Protein AF-A0AAD7IAN9-F1 (afdb_monomer_lite)

Secondary structure (DSSP, 8-state):
----------------------------------S------------SEEEEEEETTS-EEE-SSS-TTS--EEESS----SGGG-EEEEESSTTS--EEEEETTTTEEEEEETTEEEESS--PPBEEEEEEE-TTS-EEEEEEEGGGTEEEE--TTSSEEE-EEE-----GGG-EEEEE--SS-SEEEEEEESSS-EEE-SSS-TTSB-EEES--PPTT---TTGGGGEEEEEE-TTSSEEEEEETTTTEEEEEETTEEEESS----EEEEEEEE-TTS-EEEEEEETTSSEEEE--TTSTTPBPEEEE--TT-GGG-EEEEEPP--

Structure (mmCIF, N/CA/C/O backbone):
data_AF-A0AAD7IAN9-F1
#
_entry.id   AF-A0AAD7IAN9-F1
#
loop_
_atom_site.group_PDB
_atom_site.id
_atom_site.type_symbol
_atom_site.label_atom_id
_atom_site.label_alt_id
_atom_site.label_comp_id
_atom_site.label_asym_id
_atom_site.label_entity_id
_atom_site.label_seq_id
_atom_site.pdbx_PDB_ins_code
_atom_site.Cartn_x
_atom_site.Cartn_y
_atom_site.Cartn_z
_atom_site.occupancy
_atom_site.B_iso_or_equiv
_atom_site.auth_seq_id
_atom_site.auth_comp_id
_atom_site.auth_asym_id
_atom_site.auth_atom_id
_atom_site.pdbx_PDB_model_num
ATOM 1 N N . MET A 1 1 ? -13.313 65.154 -8.849 1.00 38.12 1 MET A N 1
ATOM 2 C CA . MET A 1 1 ? -14.021 65.862 -7.753 1.00 38.12 1 MET A CA 1
ATOM 3 C C . MET A 1 1 ? -15.204 66.593 -8.395 1.00 38.12 1 MET A C 1
ATOM 5 O O . MET A 1 1 ? -15.016 67.016 -9.523 1.00 38.12 1 MET A O 1
ATOM 9 N N . PHE A 1 2 ? -16.371 66.677 -7.733 1.00 27.77 2 PHE A N 1
ATOM 10 C CA . PHE A 1 2 ? -17.760 66.788 -8.268 1.00 27.77 2 PHE A CA 1
ATOM 11 C C . PHE A 1 2 ? -18.324 65.411 -8.671 1.00 27.77 2 PHE A C 1
ATOM 13 O O . PHE A 1 2 ? -17.820 64.811 -9.608 1.00 27.77 2 PHE A O 1
ATOM 20 N N . SER A 1 3 ? -19.174 64.702 -7.916 1.00 26.59 3 SER A N 1
ATOM 21 C CA . SER A 1 3 ? -20.373 64.968 -7.084 1.00 26.59 3 SER A CA 1
ATOM 22 C C . SER A 1 3 ? -21.696 64.766 -7.840 1.00 26.59 3 SER A C 1
ATOM 24 O O . SER A 1 3 ? -22.089 65.622 -8.617 1.00 26.59 3 SER A O 1
ATOM 26 N N . LYS A 1 4 ? -22.335 63.628 -7.507 1.00 31.36 4 LYS A N 1
ATOM 27 C CA . LYS A 1 4 ? -23.768 63.316 -7.278 1.00 31.36 4 LYS A CA 1
ATOM 28 C C . LYS A 1 4 ? -24.864 63.807 -8.244 1.00 31.36 4 LYS A C 1
ATOM 30 O O . LYS A 1 4 ? -24.934 64.986 -8.549 1.00 31.36 4 LYS A O 1
ATOM 35 N N . ILE A 1 5 ? -25.820 62.892 -8.495 1.00 31.00 5 ILE A N 1
ATOM 36 C CA . ILE A 1 5 ? -27.308 62.949 -8.324 1.00 31.00 5 ILE A CA 1
ATOM 37 C C . ILE A 1 5 ? -27.899 61.880 -9.286 1.00 31.00 5 ILE A C 1
ATOM 39 O O . ILE A 1 5 ? -27.628 61.938 -10.476 1.00 31.00 5 ILE A O 1
ATOM 43 N N . ILE A 1 6 ? -28.382 60.709 -8.840 1.00 30.20 6 ILE A N 1
ATOM 44 C CA . ILE A 1 6 ? -29.709 60.324 -8.286 1.00 30.20 6 ILE A CA 1
ATOM 45 C C . ILE A 1 6 ? -30.897 60.457 -9.276 1.00 30.20 6 ILE A C 1
ATOM 47 O O . ILE A 1 6 ? -31.413 61.547 -9.477 1.00 30.20 6 ILE A O 1
ATOM 51 N N . THR A 1 7 ? -31.326 59.276 -9.764 1.00 31.08 7 THR A N 1
ATOM 52 C CA . THR A 1 7 ? -32.702 58.732 -9.944 1.00 31.08 7 THR A CA 1
ATOM 53 C C . THR A 1 7 ? -33.687 59.385 -10.924 1.00 31.08 7 THR A C 1
ATOM 55 O O . THR A 1 7 ? -33.946 60.572 -10.839 1.00 31.08 7 THR A O 1
ATOM 58 N N . PHE A 1 8 ? -34.312 58.572 -11.793 1.00 27.50 8 PHE A N 1
ATOM 59 C CA . PHE A 1 8 ? -35.753 58.223 -11.798 1.00 27.50 8 PHE A CA 1
ATOM 60 C C . PHE A 1 8 ? -36.055 57.240 -12.943 1.00 27.50 8 PHE A C 1
ATOM 62 O O . PHE A 1 8 ? -35.587 57.417 -14.064 1.00 27.50 8 PHE A O 1
ATOM 69 N N . GLY A 1 9 ? -36.814 56.183 -12.642 1.00 30.16 9 GLY A N 1
ATOM 70 C CA . GLY A 1 9 ? -37.391 55.288 -13.645 1.00 30.16 9 GLY A CA 1
ATOM 71 C C . GLY A 1 9 ? -38.699 55.847 -14.202 1.00 30.16 9 GLY A C 1
ATOM 72 O O . GLY A 1 9 ? -39.403 56.569 -13.501 1.00 30.16 9 GLY A O 1
ATOM 73 N N . LEU A 1 10 ? -39.016 55.483 -15.444 1.00 27.41 10 LEU A N 1
ATOM 74 C CA . LEU A 1 10 ? -40.369 55.495 -15.995 1.00 27.41 10 LEU A CA 1
ATOM 75 C C . LEU A 1 10 ? -40.469 54.497 -17.162 1.00 27.41 10 LEU A C 1
ATOM 77 O O . LEU A 1 10 ? -39.468 54.046 -17.714 1.00 27.41 10 LEU A O 1
ATOM 81 N N . GLU A 1 11 ? -41.704 54.128 -17.458 1.00 28.03 11 GLU A N 1
ATOM 82 C CA . GLU A 1 11 ? -42.173 52.839 -17.948 1.00 28.03 11 GLU A CA 1
ATOM 83 C C . GLU A 1 11 ? -42.255 52.672 -19.485 1.00 28.03 11 GLU A C 1
ATOM 85 O O . GLU A 1 11 ? -42.519 53.613 -20.223 1.00 28.03 11 GLU A O 1
ATOM 90 N N . THR A 1 12 ? -42.174 51.398 -19.903 1.00 28.05 12 THR A N 1
ATOM 91 C CA . THR A 1 12 ? -42.947 50.689 -20.961 1.00 28.05 12 THR A CA 1
ATOM 92 C C . THR A 1 12 ? -42.969 51.128 -22.437 1.00 28.05 12 THR A C 1
ATOM 94 O O . THR A 1 12 ? -43.505 52.169 -22.785 1.00 28.05 12 THR A O 1
ATOM 97 N N . LEU A 1 13 ? -42.577 50.181 -23.311 1.00 27.66 13 LEU A N 1
ATOM 98 C CA . LEU A 1 13 ? -43.198 49.780 -24.601 1.00 27.66 13 LEU A CA 1
ATOM 99 C C . LEU A 1 13 ? -42.512 48.453 -25.043 1.00 27.66 13 LEU A C 1
ATOM 101 O O . LEU A 1 13 ? -41.296 48.429 -25.196 1.00 27.66 13 LEU A O 1
ATOM 105 N N . ALA A 1 14 ? -43.140 47.268 -24.923 1.00 27.28 14 ALA A N 1
ATOM 106 C CA . ALA A 1 14 ? -43.962 46.555 -25.932 1.00 27.28 14 ALA A CA 1
ATOM 107 C C . ALA A 1 14 ? -43.254 46.387 -27.305 1.00 27.28 14 ALA A C 1
ATOM 109 O O . ALA A 1 14 ? -42.744 47.363 -27.830 1.00 27.28 14 ALA A O 1
ATOM 110 N N . LEU A 1 15 ? -43.210 45.256 -28.024 1.00 25.61 15 LEU A N 1
ATOM 111 C CA . LEU A 1 15 ? -43.691 43.876 -27.886 1.00 25.61 15 LEU A CA 1
ATOM 112 C C . LEU A 1 15 ? -43.037 43.062 -29.047 1.00 25.61 15 LEU A C 1
ATOM 114 O O . LEU A 1 15 ? -43.122 43.491 -30.190 1.00 25.61 15 LEU A O 1
ATOM 118 N N . VAL A 1 16 ? -42.414 41.919 -28.723 1.00 27.89 16 VAL A N 1
ATOM 119 C CA . VAL A 1 16 ? -42.335 40.604 -29.428 1.00 27.89 16 VAL A CA 1
ATOM 120 C C . VAL A 1 16 ? -41.967 40.506 -30.927 1.00 27.89 16 VAL A C 1
ATOM 122 O O . VAL A 1 16 ? -42.625 41.089 -31.778 1.00 27.89 16 VAL A O 1
ATOM 125 N N . HIS A 1 17 ? -40.984 39.635 -31.225 1.00 26.12 17 HIS A N 1
ATOM 126 C CA . HIS A 1 17 ? -40.962 38.458 -32.145 1.00 26.12 17 HIS A CA 1
ATOM 127 C C . HIS A 1 17 ? -39.474 38.095 -32.382 1.00 26.12 17 HIS A C 1
ATOM 129 O O . HIS A 1 17 ? -38.671 38.992 -32.588 1.00 26.12 17 HIS A O 1
ATOM 135 N N . ALA A 1 18 ? -38.959 36.867 -32.411 1.00 27.77 18 ALA A N 1
ATOM 136 C CA . ALA A 1 18 ? -39.389 35.511 -32.099 1.00 27.77 18 ALA A CA 1
ATOM 137 C C . ALA A 1 18 ? -38.079 34.682 -32.036 1.00 27.77 18 ALA A C 1
ATOM 139 O O . ALA A 1 18 ? -37.192 34.898 -32.860 1.00 27.77 18 ALA A O 1
ATOM 140 N N . ALA A 1 19 ? -37.936 33.744 -31.097 1.00 28.62 19 ALA A N 1
ATOM 141 C CA . ALA A 1 19 ? -36.859 32.748 -31.128 1.00 28.62 19 ALA A CA 1
ATOM 142 C C . ALA A 1 19 ? -37.434 31.376 -30.730 1.00 28.62 19 ALA A C 1
ATOM 144 O O . ALA A 1 19 ? -38.272 31.318 -29.827 1.00 28.62 19 ALA A O 1
ATOM 145 N N . PRO A 1 20 ? -37.073 30.290 -31.435 1.00 30.45 20 PRO A N 1
ATOM 146 C CA . PRO A 1 20 ? -37.826 29.044 -31.411 1.00 30.45 20 PRO A CA 1
ATOM 147 C C . PRO A 1 20 ? -37.656 28.270 -30.101 1.00 30.45 20 PRO A C 1
ATOM 149 O O . PRO A 1 20 ? -36.557 28.094 -29.580 1.00 30.45 20 PRO A O 1
ATOM 152 N N . SER A 1 21 ? -38.785 27.768 -29.610 1.00 28.12 21 SER A N 1
ATOM 153 C CA . SER A 1 21 ? -38.916 26.851 -28.486 1.00 28.12 21 SER A CA 1
ATOM 154 C C . SER A 1 21 ? -38.398 25.456 -28.844 1.00 28.12 21 SER A C 1
ATOM 156 O O . SER A 1 21 ? -38.989 24.776 -29.683 1.00 28.12 21 SER A O 1
ATOM 158 N N . PHE A 1 22 ? -37.362 24.989 -28.150 1.00 28.03 22 PHE A N 1
ATOM 159 C CA . PHE A 1 22 ? -37.116 23.558 -27.983 1.00 28.03 22 PHE A CA 1
ATOM 160 C C . PHE A 1 22 ? -37.856 23.092 -26.724 1.00 28.03 22 PHE A C 1
ATOM 162 O O . PHE A 1 22 ? -37.475 23.430 -25.605 1.00 28.03 22 PHE A O 1
ATOM 169 N N . GLN A 1 23 ? -38.945 22.345 -26.909 1.00 28.05 23 GLN A N 1
ATOM 170 C CA . GLN A 1 23 ? -39.588 21.594 -25.833 1.00 28.05 23 GLN A CA 1
ATOM 171 C C . GLN A 1 23 ? -38.801 20.302 -25.600 1.00 28.05 23 GLN A C 1
ATOM 173 O O . GLN A 1 23 ? -38.761 19.432 -26.466 1.00 28.05 23 GLN A O 1
ATOM 178 N N . VAL A 1 24 ? -38.201 20.165 -24.419 1.00 30.83 24 VAL A N 1
ATOM 179 C CA . VAL A 1 24 ? -37.778 18.863 -23.892 1.00 30.83 24 VAL A CA 1
ATOM 180 C C . VAL A 1 24 ? -38.968 18.300 -23.108 1.00 30.83 24 VAL A C 1
ATOM 182 O O . VAL A 1 24 ? -39.481 19.001 -22.232 1.00 30.83 24 VAL A O 1
ATOM 185 N N . PRO A 1 25 ? -39.464 17.087 -23.401 1.00 29.05 25 PRO A N 1
ATOM 186 C CA . PRO A 1 25 ? -40.567 16.514 -22.644 1.00 29.05 25 PRO A CA 1
ATOM 187 C C . PRO A 1 25 ? -40.109 16.209 -21.212 1.00 29.05 25 PRO A C 1
ATOM 189 O O . PRO A 1 25 ? -39.204 15.405 -20.994 1.00 29.05 25 PRO A O 1
ATOM 192 N N . MET A 1 26 ? -40.751 16.843 -20.227 1.00 26.17 26 MET A N 1
ATOM 193 C CA . MET A 1 26 ? -40.682 16.398 -18.836 1.00 26.17 26 MET A CA 1
ATOM 194 C C . MET A 1 26 ? -41.404 15.056 -18.730 1.00 26.17 26 MET A C 1
ATOM 196 O O . MET A 1 26 ? -42.632 14.993 -18.764 1.00 26.17 26 MET A O 1
ATOM 200 N N . VAL A 1 27 ? -40.638 13.978 -18.594 1.00 26.23 27 VAL A N 1
ATOM 201 C CA . VAL A 1 27 ? -41.165 12.701 -18.118 1.00 26.23 27 VAL A CA 1
ATOM 202 C C . VAL A 1 27 ? -41.449 12.875 -16.629 1.00 26.23 27 VAL A C 1
ATOM 204 O O . VAL A 1 27 ? -40.540 12.886 -15.803 1.00 26.23 27 VAL A O 1
ATOM 207 N N . SER A 1 28 ? -42.720 13.055 -16.277 1.00 25.67 28 SER A N 1
ATOM 208 C CA . SER A 1 28 ? -43.172 12.948 -14.895 1.00 25.67 28 SER A CA 1
ATOM 209 C C . SER A 1 28 ? -43.097 11.479 -14.478 1.00 25.67 28 SER A C 1
ATOM 211 O O . SER A 1 28 ? -43.970 10.682 -14.832 1.00 25.67 28 SER A O 1
ATOM 213 N N . CYS A 1 29 ? -42.061 11.099 -13.733 1.00 23.89 29 CYS A N 1
ATOM 214 C CA . CYS A 1 29 ? -42.076 9.839 -12.998 1.00 23.89 29 CYS A CA 1
ATOM 215 C C . CYS A 1 29 ? -43.105 9.952 -11.867 1.00 23.89 29 CYS A C 1
ATOM 217 O O . CYS A 1 29 ? -42.816 10.480 -10.796 1.00 23.89 29 CYS A O 1
ATOM 219 N N . ASN A 1 30 ? -44.315 9.447 -12.111 1.00 24.44 30 ASN A N 1
ATOM 220 C CA . ASN A 1 30 ? -45.238 9.085 -11.043 1.00 24.44 30 ASN A CA 1
ATOM 221 C C . ASN A 1 30 ? -44.625 7.908 -10.277 1.00 24.44 30 ASN A C 1
ATOM 223 O O . ASN A 1 30 ? -44.692 6.764 -10.724 1.00 24.44 30 ASN A O 1
ATOM 227 N N . VAL A 1 31 ? -44.013 8.186 -9.127 1.00 27.92 31 VAL A N 1
ATOM 228 C CA . VAL A 1 31 ? -43.637 7.140 -8.175 1.00 27.92 31 VAL A CA 1
ATOM 229 C C . VAL A 1 31 ? -44.904 6.725 -7.433 1.00 27.92 31 VAL A C 1
ATO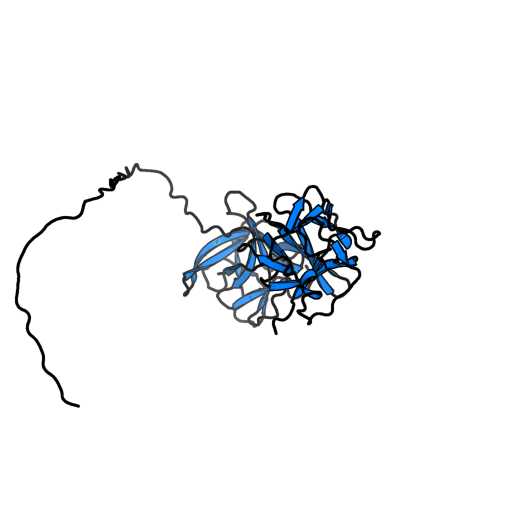M 231 O O . VAL A 1 31 ? -45.386 7.425 -6.545 1.00 27.92 31 VAL A O 1
ATOM 234 N N . ASN A 1 32 ? -45.458 5.578 -7.825 1.00 25.42 32 ASN A N 1
ATOM 235 C CA . ASN A 1 32 ? -46.425 4.846 -7.016 1.00 25.42 32 ASN A CA 1
ATOM 236 C C . ASN A 1 32 ? -45.726 4.409 -5.722 1.00 25.42 32 ASN A C 1
ATOM 238 O O . ASN A 1 32 ? -44.873 3.523 -5.747 1.00 25.42 32 ASN A O 1
ATOM 242 N N . ILE A 1 33 ? -46.092 5.013 -4.591 1.00 33.12 33 ILE A N 1
ATOM 243 C CA . ILE A 1 33 ? -45.689 4.531 -3.267 1.00 33.12 33 ILE A CA 1
ATOM 244 C C . ILE A 1 33 ? -46.577 3.325 -2.939 1.00 33.12 33 ILE A C 1
ATOM 246 O O . ILE A 1 33 ? -47.646 3.449 -2.344 1.00 33.12 33 ILE A O 1
ATOM 250 N N . GLY A 1 34 ? -46.145 2.151 -3.399 1.00 26.08 34 GLY A N 1
ATOM 251 C CA . GLY A 1 34 ? -46.613 0.860 -2.910 1.00 26.08 34 GLY A CA 1
ATOM 252 C C . GLY A 1 34 ? -45.875 0.517 -1.618 1.00 26.08 34 GLY A C 1
ATOM 253 O O . GLY A 1 34 ? -44.649 0.544 -1.570 1.00 26.08 34 GLY A O 1
ATOM 254 N N . ALA A 1 35 ? -46.633 0.252 -0.560 1.00 33.50 35 ALA A N 1
ATOM 255 C CA . ALA A 1 35 ? -46.130 -0.050 0.771 1.00 33.50 35 ALA A CA 1
ATOM 256 C C . ALA A 1 35 ? -45.299 -1.348 0.836 1.00 33.50 35 ALA A C 1
ATOM 258 O O . ALA A 1 35 ? -45.579 -2.314 0.132 1.00 33.50 35 ALA A O 1
ATOM 259 N N . SER A 1 36 ? -44.378 -1.369 1.808 1.00 38.72 36 SER A N 1
ATOM 260 C CA . SER A 1 36 ? -43.593 -2.514 2.296 1.00 38.72 36 SER A CA 1
ATOM 261 C C . SER A 1 36 ? -42.404 -2.946 1.428 1.00 38.72 36 SER A C 1
ATOM 263 O O . SER A 1 36 ? -42.425 -3.947 0.722 1.00 38.72 36 SER A O 1
ATOM 265 N N . GLY A 1 37 ? -41.314 -2.195 1.566 1.00 26.88 37 GLY A N 1
ATOM 266 C CA . GLY A 1 37 ? -39.960 -2.646 1.274 1.00 26.88 37 GLY A CA 1
ATOM 267 C C . GLY A 1 37 ? -39.038 -1.926 2.243 1.00 26.88 37 GLY A C 1
ATOM 268 O O . GLY A 1 37 ? -38.973 -0.699 2.236 1.00 26.88 37 GLY A O 1
ATOM 269 N N . THR A 1 38 ? -38.420 -2.672 3.149 1.00 30.73 38 THR A N 1
ATOM 270 C CA . THR A 1 38 ? -37.425 -2.192 4.107 1.00 30.73 38 THR A CA 1
ATOM 271 C C . THR A 1 38 ? -36.393 -1.357 3.349 1.00 30.73 38 THR A C 1
ATOM 273 O O . THR A 1 38 ? -35.729 -1.872 2.453 1.00 30.73 38 THR A O 1
ATOM 276 N N . LEU A 1 39 ? -36.287 -0.063 3.664 1.00 31.17 39 LEU A N 1
ATOM 277 C CA . LEU A 1 39 ? -35.162 0.763 3.237 1.00 31.17 39 LEU A CA 1
ATOM 278 C C . LEU A 1 39 ? -33.908 0.099 3.805 1.00 31.17 39 LEU A C 1
ATOM 280 O O . LEU A 1 39 ? -33.627 0.231 4.995 1.00 31.17 39 LEU A O 1
ATOM 284 N N . ALA A 1 40 ? -33.196 -0.662 2.973 1.00 32.69 40 ALA A N 1
ATOM 285 C CA . ALA A 1 40 ? -31.819 -1.014 3.250 1.00 32.69 40 ALA A CA 1
ATOM 286 C C . ALA A 1 40 ? -31.094 0.318 3.446 1.00 32.69 40 ALA A C 1
ATOM 288 O O . ALA A 1 40 ? -30.964 1.115 2.514 1.00 32.69 40 ALA A O 1
ATOM 289 N N . HIS A 1 41 ? -30.744 0.613 4.695 1.00 35.94 41 HIS A N 1
ATOM 290 C CA . HIS A 1 41 ? -29.846 1.702 5.017 1.00 35.94 41 HIS A CA 1
ATOM 291 C C . HIS A 1 41 ? -28.558 1.416 4.244 1.00 35.94 41 HIS A C 1
ATOM 293 O O . HIS A 1 41 ? -27.811 0.518 4.611 1.00 35.94 41 HIS A O 1
ATOM 299 N N . LEU A 1 42 ? -28.337 2.143 3.149 1.00 40.59 42 LEU A N 1
ATOM 300 C CA . LEU A 1 42 ? -27.044 2.226 2.483 1.00 40.59 42 LEU A CA 1
ATOM 301 C C . LEU A 1 42 ? -26.092 2.868 3.499 1.00 40.59 42 LEU A C 1
ATOM 303 O O . LEU A 1 42 ? -26.012 4.095 3.608 1.00 40.59 42 LEU A O 1
ATOM 307 N N . LEU A 1 43 ? -25.473 2.041 4.343 1.00 47.59 43 LEU A N 1
ATOM 308 C CA . LEU A 1 43 ? -24.327 2.448 5.141 1.00 47.59 43 LEU A CA 1
ATOM 309 C C . LEU A 1 43 ? -23.270 2.957 4.147 1.00 47.59 43 LEU A C 1
ATOM 311 O O . LEU A 1 43 ? -23.133 2.372 3.075 1.00 47.59 43 LEU A O 1
ATOM 315 N N . PRO A 1 44 ? -22.576 4.076 4.411 1.00 51.53 44 PRO A N 1
ATOM 316 C CA . PRO A 1 44 ? -21.484 4.486 3.547 1.00 51.53 44 PRO A CA 1
ATOM 317 C C . PRO A 1 44 ? -20.420 3.393 3.574 1.00 51.53 44 PRO A C 1
ATOM 319 O O . PRO A 1 44 ? -19.797 3.146 4.607 1.00 51.53 44 PRO A O 1
ATOM 322 N N . ASP A 1 45 ? -20.265 2.740 2.428 1.00 72.31 45 ASP A N 1
ATOM 323 C CA . ASP A 1 45 ? -19.232 1.749 2.187 1.00 72.31 45 ASP A CA 1
ATOM 324 C C . ASP A 1 45 ? -17.867 2.409 2.380 1.00 72.31 45 ASP A C 1
ATOM 326 O O . ASP A 1 45 ? -17.597 3.458 1.787 1.00 72.31 45 ASP A O 1
ATOM 330 N N . ILE A 1 46 ? -16.995 1.805 3.190 1.00 81.69 46 ILE A N 1
ATOM 331 C CA . ILE A 1 46 ? -15.569 2.134 3.156 1.00 81.69 46 ILE A CA 1
ATOM 332 C C . ILE A 1 46 ? -14.973 1.294 2.028 1.00 81.69 46 ILE A C 1
ATOM 334 O O . ILE A 1 46 ? -14.891 0.072 2.171 1.00 81.69 46 ILE A O 1
ATOM 338 N N . PRO A 1 47 ? -14.552 1.896 0.899 1.00 83.62 47 PRO A N 1
ATOM 339 C CA . PRO A 1 47 ? -13.995 1.122 -0.197 1.00 83.62 47 PRO A CA 1
ATOM 340 C C . PRO A 1 47 ? -12.726 0.394 0.238 1.00 83.62 47 PRO A C 1
ATOM 342 O O . PRO A 1 47 ? -11.968 0.893 1.077 1.00 83.62 47 PRO A O 1
ATOM 345 N N . SER A 1 48 ? -12.448 -0.746 -0.390 1.00 85.69 48 SER A N 1
ATOM 346 C CA . SER A 1 48 ? -11.152 -1.400 -0.222 1.00 85.69 48 SER A CA 1
ATOM 347 C C . SER A 1 48 ? -10.017 -0.435 -0.577 1.00 85.69 48 SER A C 1
ATOM 349 O O . SER A 1 48 ? -10.083 0.255 -1.598 1.00 85.69 48 SER A O 1
ATOM 351 N N . GLY A 1 49 ? -8.990 -0.352 0.268 1.00 85.56 49 GLY A N 1
ATOM 352 C CA . GLY A 1 49 ? -7.887 0.577 0.038 1.00 85.56 49 GLY A CA 1
ATOM 353 C C . GLY A 1 49 ? -6.969 0.794 1.233 1.00 85.56 49 GLY A C 1
ATOM 354 O O . GLY A 1 49 ? -7.037 0.091 2.245 1.00 85.56 49 GLY A O 1
ATOM 355 N N . ASN A 1 50 ? -6.101 1.793 1.088 1.00 86.12 50 ASN A N 1
ATOM 356 C CA . ASN A 1 50 ? -5.113 2.181 2.088 1.00 86.12 50 ASN A CA 1
ATOM 357 C C . ASN A 1 50 ? -5.546 3.475 2.781 1.00 86.12 50 ASN A C 1
ATOM 359 O O . ASN A 1 50 ? -5.940 4.445 2.131 1.00 86.12 50 ASN A O 1
ATOM 363 N N . TYR A 1 51 ? -5.444 3.497 4.106 1.00 86.88 51 TYR A N 1
ATOM 364 C CA . TYR A 1 51 ? -5.963 4.580 4.928 1.00 86.88 51 TYR A CA 1
ATOM 365 C C . TYR A 1 51 ? -5.005 4.946 6.056 1.00 86.88 51 TYR A C 1
ATOM 367 O O . TYR A 1 51 ? -4.416 4.086 6.715 1.00 86.88 51 TYR A O 1
ATOM 375 N N . HIS A 1 52 ? -4.937 6.238 6.358 1.00 87.12 52 HIS A N 1
ATOM 376 C CA . HIS A 1 52 ? -4.648 6.669 7.714 1.00 87.12 52 HIS A CA 1
ATOM 377 C C . HIS A 1 52 ? -5.933 6.603 8.537 1.00 87.12 52 HIS A C 1
ATOM 379 O O . HIS A 1 52 ? -6.977 7.118 8.134 1.00 87.12 52 HIS A O 1
ATOM 385 N N . VAL A 1 53 ? -5.843 5.981 9.709 1.00 89.75 53 VAL A N 1
ATOM 386 C CA . VAL A 1 53 ? -6.977 5.806 10.617 1.00 89.75 53 VAL A CA 1
ATOM 387 C C . VAL A 1 53 ? -6.785 6.743 11.802 1.00 89.75 53 VAL A C 1
ATOM 389 O O . VAL A 1 53 ? -5.809 6.615 12.539 1.00 89.75 53 VAL A O 1
ATOM 392 N N . TYR A 1 54 ? -7.690 7.701 11.979 1.00 89.69 54 TYR A N 1
ATOM 393 C CA . TYR A 1 54 ? -7.621 8.712 13.036 1.00 89.69 54 TYR A CA 1
ATOM 394 C C . TYR A 1 54 ? -8.762 8.545 14.026 1.00 89.69 54 TYR A C 1
ATOM 396 O O . TYR A 1 54 ? -9.905 8.382 13.625 1.00 89.69 54 TYR A O 1
ATOM 404 N N . ASN A 1 55 ? -8.474 8.641 15.316 1.00 91.19 55 ASN A N 1
ATOM 405 C CA . ASN A 1 55 ? -9.498 8.779 16.339 1.00 91.19 55 ASN A CA 1
ATOM 406 C C . ASN A 1 55 ? -9.916 10.249 16.464 1.00 91.19 55 ASN A C 1
ATOM 408 O O . ASN A 1 55 ? -9.049 11.122 16.514 1.00 91.19 55 ASN A O 1
ATOM 412 N N . GLU A 1 56 ? -11.217 10.528 16.565 1.00 85.75 56 GLU A N 1
ATOM 413 C CA . GLU A 1 56 ? -11.720 11.906 16.654 1.00 85.75 56 GLU A CA 1
ATOM 414 C C . GLU A 1 56 ? -11.207 12.674 17.870 1.00 85.75 56 GLU A C 1
ATOM 416 O O . GLU A 1 56 ? -11.012 13.884 17.793 1.00 85.75 56 GLU A O 1
ATOM 421 N N . ALA A 1 57 ? -10.991 11.989 18.991 1.00 81.44 57 ALA A N 1
ATOM 422 C CA . ALA A 1 57 ? -10.605 12.647 20.229 1.00 81.44 57 ALA A CA 1
ATOM 423 C C . ALA A 1 57 ? -9.096 12.879 20.367 1.00 81.44 57 ALA A C 1
ATOM 425 O O . ALA A 1 57 ? -8.696 13.632 21.253 1.00 81.44 57 ALA A O 1
ATOM 426 N N . TRP A 1 58 ? -8.256 12.208 19.568 1.00 76.44 58 TRP A N 1
ATOM 427 C CA . TRP A 1 58 ? -6.815 12.141 19.833 1.00 76.44 58 TRP A CA 1
ATOM 428 C C . TRP A 1 58 ? -5.956 12.334 18.580 1.00 76.44 58 TRP A C 1
ATOM 430 O O . TRP A 1 58 ? -5.445 13.424 18.343 1.00 76.44 58 TRP A O 1
ATOM 440 N N . GLY A 1 59 ? -5.767 11.292 17.769 1.00 81.62 59 GLY A N 1
ATOM 441 C CA . GLY A 1 59 ? -4.806 11.316 16.667 1.00 81.62 59 GLY A CA 1
ATOM 442 C C . GLY A 1 59 ? -4.805 10.030 15.847 1.00 81.62 59 GLY A C 1
ATOM 443 O O . GLY A 1 59 ? -5.799 9.308 15.824 1.00 81.62 59 GLY A O 1
ATOM 444 N N . SER A 1 60 ? -3.709 9.734 15.149 1.00 79.50 60 SER A N 1
ATOM 445 C CA . SER A 1 60 ? -3.622 8.562 14.261 1.00 79.50 60 SER A CA 1
ATOM 446 C C . SER A 1 60 ? -3.320 7.269 15.013 1.00 79.50 60 SER A C 1
ATOM 448 O O . SER A 1 60 ? -2.435 7.262 15.873 1.00 79.50 60 SER A O 1
ATOM 450 N N . ALA A 1 61 ? -3.984 6.180 14.626 1.00 78.19 61 ALA A N 1
ATOM 451 C CA . ALA A 1 61 ? -3.625 4.818 14.998 1.00 78.19 61 ALA A CA 1
ATOM 452 C C . ALA A 1 61 ? -2.347 4.377 14.276 1.00 78.19 61 ALA A C 1
ATOM 454 O O . ALA A 1 61 ? -2.218 4.544 13.061 1.00 78.19 61 ALA A O 1
ATOM 455 N N . GLN A 1 62 ? -1.404 3.820 15.029 1.00 80.69 62 GLN A N 1
ATOM 456 C CA . GLN A 1 62 ? -0.076 3.433 14.562 1.00 80.69 62 GLN A CA 1
ATOM 457 C C . GLN A 1 62 ? 0.448 2.217 15.341 1.00 80.69 62 GLN A C 1
ATOM 459 O O . GLN A 1 62 ? -0.084 1.845 16.393 1.00 80.69 62 GLN A O 1
ATOM 464 N N . LEU A 1 63 ? 1.528 1.618 14.838 1.00 76.31 63 LEU A N 1
ATOM 465 C CA . LEU A 1 63 ? 2.336 0.633 15.560 1.00 76.31 63 LEU A CA 1
ATOM 466 C C . LEU A 1 63 ? 3.596 1.266 16.145 1.00 76.31 63 LEU A C 1
ATOM 468 O O . LEU A 1 63 ? 4.172 2.179 15.559 1.00 76.31 63 LEU A O 1
ATOM 472 N N . ARG A 1 64 ? 4.009 0.803 17.331 1.00 71.12 64 ARG A N 1
ATOM 473 C CA . ARG A 1 64 ? 5.182 1.342 18.052 1.00 71.12 64 ARG A CA 1
ATOM 474 C C . ARG A 1 64 ? 6.499 0.844 17.474 1.00 71.12 64 ARG A C 1
ATOM 476 O O . ARG A 1 64 ? 7.538 1.474 17.650 1.00 71.12 64 ARG A O 1
ATOM 483 N N . SER A 1 65 ? 6.456 -0.329 16.861 1.00 65.94 65 SER A N 1
ATOM 484 C CA . SER A 1 65 ? 7.615 -1.071 16.402 1.00 65.94 65 SER A CA 1
ATOM 485 C C . SER A 1 65 ? 7.188 -2.085 15.341 1.00 65.94 65 SER A C 1
ATOM 487 O O . SER A 1 65 ? 5.999 -2.261 15.070 1.00 65.94 65 SER A O 1
ATOM 489 N N . HIS A 1 66 ? 8.161 -2.807 14.788 1.00 68.38 66 HIS A N 1
ATOM 490 C CA . HIS A 1 66 ? 7.912 -3.960 13.924 1.00 68.38 66 HIS A CA 1
ATOM 491 C C . HIS A 1 66 ? 7.481 -5.221 14.712 1.00 68.38 66 HIS A C 1
ATOM 493 O O . HIS A 1 66 ? 7.671 -6.339 14.236 1.00 68.38 66 HIS A O 1
ATOM 499 N N . SER A 1 67 ? 6.964 -5.076 15.937 1.00 76.94 67 SER A N 1
ATOM 500 C CA . SER A 1 67 ? 6.567 -6.208 16.773 1.00 76.94 67 SER A CA 1
ATOM 501 C C . SER A 1 67 ? 5.070 -6.486 16.694 1.00 76.94 67 SER A C 1
ATOM 503 O O . SER A 1 67 ? 4.247 -5.581 16.820 1.00 76.94 67 SER A O 1
ATOM 505 N N . THR A 1 68 ? 4.719 -7.767 16.591 1.00 82.31 68 THR A N 1
ATOM 506 C CA . THR A 1 68 ? 3.346 -8.268 16.756 1.00 82.31 68 THR A CA 1
ATOM 507 C C . THR A 1 68 ? 2.931 -8.425 18.220 1.00 82.31 68 THR A C 1
ATOM 509 O O . THR A 1 68 ? 1.769 -8.667 18.528 1.00 82.31 68 THR A O 1
ATOM 512 N N . THR A 1 69 ? 3.868 -8.265 19.159 1.00 85.56 69 THR A N 1
ATOM 513 C CA . THR A 1 69 ? 3.605 -8.434 20.598 1.00 85.56 69 THR A CA 1
ATOM 514 C C . THR A 1 69 ? 3.096 -7.166 21.277 1.00 85.56 69 THR A C 1
ATOM 516 O O . THR A 1 69 ? 2.778 -7.194 22.465 1.00 85.56 69 THR A O 1
ATOM 519 N N . GLU A 1 70 ? 3.081 -6.038 20.570 1.00 86.81 70 GLU A N 1
ATOM 520 C CA . GLU A 1 70 ? 2.653 -4.751 21.109 1.00 86.81 70 GLU A CA 1
ATOM 521 C C . GLU A 1 70 ? 1.280 -4.371 20.551 1.00 86.81 70 GLU A C 1
ATOM 523 O O . GLU A 1 70 ? 1.022 -4.567 19.362 1.00 86.81 70 GLU A O 1
ATOM 528 N N . PRO A 1 71 ? 0.382 -3.822 21.385 1.00 90.56 71 PRO A N 1
ATOM 529 C CA . PRO A 1 71 ? -0.927 -3.420 20.913 1.00 90.56 71 PRO A CA 1
ATOM 530 C C . PRO A 1 71 ? -0.829 -2.190 20.008 1.00 90.56 71 PRO A C 1
ATOM 532 O O . PRO A 1 71 ? 0.065 -1.347 20.154 1.00 90.56 71 PRO A O 1
ATOM 535 N N . ILE A 1 72 ? -1.817 -2.047 19.127 1.00 90.00 72 ILE A N 1
ATOM 536 C CA . ILE A 1 72 ? -2.036 -0.817 18.365 1.00 90.00 72 ILE A CA 1
ATOM 537 C C . ILE A 1 72 ? -2.225 0.332 19.353 1.00 90.00 72 ILE A C 1
ATOM 539 O O . ILE A 1 72 ? -2.899 0.189 20.379 1.00 90.00 72 ILE A O 1
ATOM 543 N N . PHE A 1 73 ? -1.650 1.489 19.044 1.00 87.94 73 PHE A N 1
ATOM 544 C CA . PHE A 1 73 ? -1.803 2.683 19.863 1.00 87.94 73 PHE A CA 1
ATOM 545 C C . PHE A 1 73 ? -2.125 3.905 19.008 1.00 87.94 73 PHE A C 1
ATOM 547 O O . PHE A 1 73 ? -1.920 3.917 17.799 1.00 87.94 73 PHE A O 1
ATOM 554 N N . VAL A 1 74 ? -2.640 4.940 19.657 1.00 81.62 74 VAL A N 1
ATOM 555 C CA . VAL A 1 74 ? -2.920 6.245 19.068 1.00 81.62 74 VAL A CA 1
ATOM 556 C C . VAL A 1 74 ? -1.998 7.278 19.706 1.00 81.62 74 VAL A C 1
ATOM 558 O O . VAL A 1 74 ? -1.803 7.274 20.927 1.00 81.62 74 VAL A O 1
ATOM 561 N N . SER A 1 75 ? -1.431 8.160 18.881 1.00 77.94 75 SER A N 1
ATOM 562 C CA . SER A 1 75 ? -0.543 9.250 19.308 1.00 77.94 75 SER A CA 1
ATOM 563 C C . SER A 1 75 ? -1.040 10.606 18.812 1.00 77.94 75 SER A C 1
ATOM 565 O O . SER A 1 75 ? -1.544 10.710 17.693 1.00 77.94 75 SER A O 1
ATOM 567 N N . LEU A 1 76 ? -0.854 11.648 19.631 1.00 64.94 76 LEU A N 1
ATOM 568 C CA . LEU A 1 76 ? -1.080 13.052 19.249 1.00 64.94 76 LEU A CA 1
ATOM 569 C C . LEU A 1 76 ? 0.000 13.583 18.300 1.00 64.94 76 LEU A C 1
ATOM 571 O O . LEU A 1 76 ? -0.257 14.466 17.483 1.00 64.94 76 LEU A O 1
ATOM 575 N N . THR A 1 77 ? 1.229 13.081 18.421 1.00 56.94 77 THR A N 1
ATOM 576 C CA . THR A 1 77 ? 2.327 13.477 17.544 1.00 56.94 77 THR A CA 1
ATOM 577 C C . THR A 1 77 ? 2.228 12.706 16.236 1.00 56.94 77 THR A C 1
ATOM 579 O O . THR A 1 77 ? 2.130 11.479 16.240 1.00 56.94 77 THR A O 1
ATOM 582 N N . ARG A 1 78 ? 2.307 13.421 15.104 1.00 51.84 78 ARG A N 1
ATOM 583 C CA . ARG A 1 78 ? 2.646 12.828 13.803 1.00 51.84 78 ARG A CA 1
ATOM 584 C C . ARG A 1 78 ? 4.098 12.342 13.862 1.00 51.84 78 ARG A C 1
ATOM 586 O O . ARG A 1 78 ? 4.988 12.948 13.276 1.00 51.84 78 ARG A O 1
ATOM 593 N N . GLU A 1 79 ? 4.360 11.284 14.621 1.00 50.81 79 GLU A N 1
ATOM 594 C CA . GLU A 1 79 ? 5.505 10.429 14.323 1.00 50.81 79 GLU A CA 1
ATOM 595 C C . GLU A 1 79 ? 5.293 9.987 12.877 1.00 50.81 79 GLU A C 1
ATOM 597 O O . GLU A 1 79 ? 4.175 9.599 12.534 1.00 50.81 79 GLU A O 1
ATOM 602 N N . SER A 1 80 ? 6.292 10.237 12.020 1.00 47.50 80 SER A N 1
ATOM 603 C CA . SER A 1 80 ? 6.219 10.019 10.572 1.00 47.50 80 SER A CA 1
ATOM 604 C C . SER A 1 80 ? 5.420 8.751 10.290 1.00 47.50 80 SER A C 1
ATOM 606 O O . SER A 1 80 ? 5.865 7.657 10.638 1.00 47.50 80 SER A O 1
ATOM 608 N N . VAL A 1 81 ? 4.214 8.912 9.735 1.00 55.06 81 VAL A N 1
ATOM 609 C CA . VAL A 1 81 ? 3.267 7.825 9.453 1.00 55.06 81 VAL A CA 1
ATOM 610 C C . VAL A 1 81 ? 3.736 7.058 8.225 1.00 55.06 81 VAL A C 1
ATOM 612 O O . VAL A 1 81 ? 2.991 6.885 7.266 1.00 55.06 81 VAL A O 1
ATOM 615 N N . GLY A 1 82 ? 4.987 6.592 8.255 1.00 63.75 82 GLY A N 1
ATOM 616 C CA . GLY A 1 82 ? 5.470 5.556 7.359 1.00 63.75 82 GLY A CA 1
ATOM 617 C C . GLY A 1 82 ? 4.555 4.327 7.424 1.00 63.75 82 GLY A C 1
ATOM 618 O O . GLY A 1 82 ? 3.467 4.358 8.007 1.00 63.75 82 GLY A O 1
ATOM 619 N N . PRO A 1 83 ? 4.961 3.188 6.870 1.00 67.12 83 PRO A N 1
ATOM 620 C CA . PRO A 1 83 ? 4.032 2.081 6.662 1.00 67.12 83 PRO A CA 1
ATOM 621 C C . PRO A 1 83 ? 3.383 1.531 7.961 1.00 67.12 83 PRO A C 1
ATOM 623 O O . PRO A 1 83 ? 2.318 0.924 7.897 1.00 67.12 83 PRO A O 1
ATOM 626 N N . PHE A 1 84 ? 3.916 1.850 9.150 1.00 76.75 84 PHE A N 1
ATOM 627 C CA . PHE A 1 84 ? 3.323 1.558 10.470 1.00 76.75 84 PHE A CA 1
ATOM 628 C C . PHE A 1 84 ? 2.087 2.378 10.856 1.00 76.75 84 PHE A C 1
ATOM 630 O O . PHE A 1 84 ? 1.344 1.961 11.744 1.00 76.75 84 PHE A O 1
ATOM 637 N N . GLY A 1 85 ? 1.858 3.528 10.221 1.00 80.62 85 GLY A N 1
ATOM 638 C CA . GLY A 1 85 ? 0.671 4.367 10.413 1.00 80.62 85 GLY A CA 1
ATOM 639 C C . GLY A 1 85 ? -0.365 4.244 9.295 1.00 80.62 85 GLY A C 1
ATOM 640 O O . GLY A 1 85 ? -1.338 5.003 9.281 1.00 80.62 85 GLY A O 1
ATOM 641 N N . MET A 1 86 ? -0.138 3.334 8.344 1.00 86.50 86 MET A N 1
ATOM 642 C CA . MET A 1 86 ? -1.050 3.055 7.242 1.00 86.50 86 MET A CA 1
ATOM 643 C C . MET A 1 86 ? -1.702 1.686 7.415 1.00 86.50 86 MET A C 1
ATOM 645 O O . MET A 1 86 ? -1.060 0.696 7.779 1.00 86.50 86 MET A O 1
ATOM 649 N N . TRP A 1 87 ? -2.993 1.644 7.122 1.00 89.31 87 TRP A N 1
ATOM 650 C CA . TRP A 1 87 ? -3.845 0.487 7.332 1.00 89.31 87 TRP A CA 1
ATOM 651 C C . TRP A 1 87 ? -4.535 0.125 6.029 1.00 89.31 87 TRP A C 1
ATOM 653 O O . TRP A 1 87 ? -5.073 0.993 5.342 1.00 89.31 87 TRP A O 1
ATOM 663 N N . LYS A 1 88 ? -4.525 -1.161 5.700 1.00 89.62 88 LYS A N 1
ATOM 664 C CA . LYS A 1 88 ? -5.296 -1.717 4.598 1.00 89.62 88 LYS A CA 1
ATOM 665 C C . LYS A 1 88 ? -6.655 -2.154 5.133 1.00 89.62 88 LYS A C 1
ATOM 667 O O . LYS A 1 88 ? -6.707 -2.890 6.121 1.00 89.62 88 LYS A O 1
ATOM 672 N N . ILE A 1 89 ? -7.723 -1.682 4.501 1.00 91.06 89 ILE A N 1
ATOM 673 C CA . ILE A 1 89 ? -9.109 -2.012 4.843 1.00 91.06 89 ILE A CA 1
ATOM 674 C C . ILE A 1 89 ? -9.690 -2.795 3.675 1.00 91.06 89 ILE A C 1
ATOM 676 O O . ILE A 1 89 ? -9.658 -2.310 2.548 1.00 91.06 89 ILE A O 1
ATOM 680 N N . GLU A 1 90 ? -10.182 -4.003 3.936 1.00 89.38 90 GLU A N 1
ATOM 681 C CA . GLU A 1 90 ? -10.693 -4.904 2.900 1.00 89.38 90 GLU A CA 1
ATOM 682 C C . GLU A 1 90 ? -12.032 -5.507 3.335 1.00 89.38 90 GLU A C 1
ATOM 684 O O . GLU A 1 90 ? -12.062 -6.212 4.350 1.00 89.38 90 GLU A O 1
ATOM 689 N N . PRO A 1 91 ? -13.127 -5.282 2.587 1.00 89.00 91 PRO A N 1
ATOM 690 C CA . PRO A 1 91 ? -14.369 -6.018 2.786 1.00 89.00 91 PRO A CA 1
ATOM 691 C C . PRO A 1 91 ? -14.126 -7.529 2.682 1.00 89.00 91 PRO A C 1
ATOM 693 O O . PRO A 1 91 ? -13.370 -7.993 1.828 1.00 89.00 91 PRO A O 1
ATOM 696 N N . GLN A 1 92 ? -14.739 -8.297 3.577 1.00 86.19 92 GLN A N 1
ATOM 697 C CA . GLN A 1 92 ? -14.664 -9.763 3.611 1.00 86.19 92 GLN A CA 1
ATOM 698 C C . GLN A 1 92 ? -15.891 -10.427 2.980 1.00 86.19 92 GLN A C 1
ATOM 700 O O . GLN A 1 92 ? -15.889 -11.635 2.746 1.00 86.19 92 GLN A O 1
ATOM 705 N N . ASP A 1 93 ? -16.937 -9.650 2.721 1.00 78.62 93 ASP A N 1
ATOM 706 C CA . ASP A 1 93 ? -18.174 -10.086 2.097 1.00 78.62 93 ASP A CA 1
ATOM 707 C C . ASP A 1 93 ? -18.738 -8.994 1.182 1.00 78.62 93 ASP A C 1
ATOM 709 O O . ASP A 1 93 ? -18.401 -7.817 1.304 1.00 78.62 93 ASP A O 1
ATOM 713 N N . ASP A 1 94 ? -19.629 -9.397 0.273 1.00 72.44 94 ASP A N 1
ATOM 714 C CA . ASP A 1 94 ? -20.324 -8.488 -0.651 1.00 72.44 94 ASP A CA 1
ATOM 715 C C . ASP A 1 94 ? -21.310 -7.551 0.073 1.00 72.44 94 ASP A C 1
ATOM 717 O O . ASP A 1 94 ? -21.893 -6.658 -0.540 1.00 72.44 94 ASP A O 1
ATOM 721 N N . THR A 1 95 ? -21.530 -7.774 1.372 1.00 71.56 95 THR A N 1
ATOM 722 C CA . THR A 1 95 ? -22.399 -6.947 2.213 1.00 71.56 95 THR A CA 1
ATOM 723 C C . THR A 1 95 ? -21.689 -5.724 2.784 1.00 71.56 95 THR A C 1
ATOM 725 O O . THR A 1 95 ? -22.372 -4.845 3.299 1.00 71.56 95 THR A O 1
ATOM 728 N N . ASN A 1 96 ? -20.351 -5.639 2.690 1.00 70.06 96 ASN A N 1
ATOM 729 C CA . ASN A 1 96 ? -19.546 -4.572 3.301 1.00 70.06 96 ASN A CA 1
ATOM 730 C C . ASN A 1 96 ? -19.830 -4.394 4.806 1.00 70.06 96 ASN A C 1
ATOM 732 O O . ASN A 1 96 ? -19.672 -3.307 5.365 1.00 70.06 96 ASN A O 1
ATOM 736 N N . GLU A 1 97 ? -20.249 -5.470 5.474 1.00 80.56 97 GLU A N 1
ATOM 737 C CA . GLU A 1 97 ? -20.555 -5.477 6.908 1.00 80.56 97 GLU A CA 1
ATOM 738 C C . GLU A 1 97 ? -19.350 -5.939 7.726 1.00 80.56 97 GLU A C 1
ATOM 740 O O . GLU A 1 97 ? -19.246 -5.639 8.916 1.00 80.56 97 GLU A O 1
ATOM 745 N N . LYS A 1 98 ? -18.425 -6.666 7.089 1.00 89.06 98 LYS A N 1
ATOM 746 C CA . LYS A 1 98 ? -17.232 -7.217 7.722 1.00 89.06 98 LYS A CA 1
ATOM 747 C C . LYS A 1 98 ? -15.984 -6.812 6.969 1.00 89.06 98 LYS A C 1
ATOM 749 O O . LYS A 1 98 ? -15.886 -6.979 5.759 1.00 89.06 98 LYS A O 1
ATOM 754 N N . TYR A 1 99 ? -14.995 -6.360 7.722 1.00 92.12 99 TYR A N 1
ATOM 755 C CA . TYR A 1 99 ? -13.738 -5.858 7.206 1.00 92.12 99 TYR A CA 1
ATOM 756 C C . TYR A 1 99 ? -12.568 -6.584 7.854 1.00 92.12 99 TYR A C 1
ATOM 758 O O . TYR A 1 99 ? -12.500 -6.745 9.076 1.00 92.12 99 TYR A O 1
ATOM 766 N N . ALA A 1 100 ? -11.606 -6.971 7.026 1.00 92.50 100 ALA A N 1
ATOM 767 C CA . ALA A 1 100 ? -10.254 -7.217 7.481 1.00 92.50 100 ALA A CA 1
ATOM 768 C C . ALA A 1 100 ? -9.525 -5.875 7.562 1.00 92.50 100 ALA A C 1
ATOM 770 O O . ALA A 1 100 ? -9.553 -5.071 6.628 1.00 92.50 100 ALA A O 1
ATOM 771 N N . ILE A 1 101 ? -8.863 -5.646 8.691 1.00 93.38 101 ILE A N 1
ATOM 772 C CA . ILE A 1 101 ? -7.987 -4.498 8.905 1.00 93.38 101 ILE A CA 1
ATOM 773 C C . ILE A 1 101 ? -6.577 -5.057 9.050 1.00 93.38 101 ILE A C 1
ATOM 775 O O . ILE A 1 101 ? -6.341 -5.931 9.881 1.00 93.38 101 ILE A O 1
ATOM 779 N N . SER A 1 102 ? -5.640 -4.573 8.243 1.00 91.75 102 SER A N 1
ATOM 780 C CA . SER A 1 102 ? -4.244 -5.019 8.278 1.00 91.75 102 SER A CA 1
ATOM 781 C C . SER A 1 102 ? -3.300 -3.835 8.368 1.00 91.75 102 SER A C 1
ATOM 783 O O . SER A 1 102 ? -3.558 -2.785 7.780 1.00 91.75 102 SER A O 1
ATOM 785 N N . ASN A 1 103 ? -2.191 -3.986 9.090 1.00 90.06 103 ASN A N 1
ATOM 786 C CA . ASN A 1 103 ? -1.144 -2.972 9.066 1.00 90.06 103 ASN A CA 1
ATOM 787 C C . ASN A 1 103 ? -0.278 -3.162 7.822 1.00 90.06 103 ASN A C 1
ATOM 789 O O . ASN A 1 103 ? 0.215 -4.264 7.580 1.00 90.06 103 ASN A O 1
ATOM 793 N N . ILE A 1 104 ? -0.054 -2.092 7.060 1.00 84.38 104 ILE A N 1
ATOM 794 C CA . ILE A 1 104 ? 0.727 -2.184 5.823 1.00 84.38 104 ILE A CA 1
ATOM 795 C C . ILE A 1 104 ? 2.193 -2.508 6.127 1.00 84.38 104 ILE A C 1
ATOM 797 O O . ILE A 1 104 ? 2.747 -3.408 5.506 1.00 84.38 104 ILE A O 1
ATOM 801 N N . GLY A 1 105 ? 2.808 -1.836 7.104 1.00 77.56 105 GLY A N 1
ATOM 802 C CA . GLY A 1 105 ? 4.232 -1.998 7.425 1.00 77.56 105 GLY A CA 1
ATOM 803 C C . GLY A 1 105 ? 4.624 -3.345 8.010 1.00 77.56 105 GLY A C 1
ATOM 804 O O . GLY A 1 105 ? 5.777 -3.748 7.883 1.00 77.56 105 GLY A O 1
ATOM 805 N N . LEU A 1 106 ? 3.685 -4.064 8.621 1.00 81.38 106 LEU A N 1
ATOM 806 C CA . LEU A 1 106 ? 3.911 -5.448 9.034 1.00 81.38 106 LEU A CA 1
ATOM 807 C C . LEU A 1 106 ? 3.401 -6.478 8.024 1.00 81.38 106 LEU A C 1
ATOM 809 O O . LEU A 1 106 ? 3.827 -7.627 8.079 1.00 81.38 106 LEU A O 1
ATOM 813 N N . GLY A 1 107 ? 2.488 -6.097 7.128 1.00 83.25 107 GLY A N 1
ATOM 814 C CA . GLY A 1 107 ? 1.832 -7.035 6.218 1.00 83.25 107 GLY A CA 1
ATOM 815 C C . GLY A 1 107 ? 0.985 -8.090 6.939 1.00 83.25 107 GLY A C 1
ATOM 816 O O . GLY A 1 107 ? 0.757 -9.162 6.385 1.00 83.25 107 GLY A O 1
ATOM 817 N N . VAL A 1 108 ? 0.542 -7.809 8.170 1.00 87.38 108 VAL A N 1
ATOM 818 C CA . VAL A 1 108 ? -0.258 -8.731 8.991 1.00 87.38 108 VAL A CA 1
ATOM 819 C C . VAL A 1 108 ? -1.613 -8.118 9.356 1.00 87.38 108 VAL A C 1
ATOM 821 O O . VAL A 1 108 ? -1.705 -6.892 9.533 1.00 87.38 108 VAL A O 1
ATOM 824 N N . PRO A 1 109 ? -2.665 -8.945 9.490 1.00 92.62 109 PRO A N 1
ATOM 825 C CA . PRO A 1 109 ? -3.961 -8.498 9.976 1.00 92.62 109 PRO A CA 1
ATOM 826 C C . PRO A 1 109 ? -3.903 -8.091 11.448 1.00 92.62 109 PRO A C 1
ATOM 828 O O . PRO A 1 109 ? -2.937 -8.350 12.170 1.00 92.62 109 PRO A O 1
ATOM 831 N N . VAL A 1 110 ? -4.966 -7.435 11.899 1.00 92.69 110 VAL A N 1
ATOM 832 C CA . VAL A 1 110 ? -5.171 -7.105 13.308 1.00 92.69 110 VAL A CA 1
ATOM 833 C C . VAL A 1 110 ? -6.216 -8.030 13.921 1.00 92.69 110 VAL A C 1
ATOM 835 O O . VAL A 1 110 ? -7.161 -8.450 13.259 1.00 92.69 110 VAL A O 1
ATOM 838 N N . HIS A 1 111 ? -6.052 -8.336 15.201 1.00 92.56 111 HIS A N 1
ATOM 839 C CA . HIS A 1 111 ? -6.977 -9.148 15.980 1.00 92.56 111 HIS A CA 1
ATOM 840 C C . HIS A 1 111 ? -7.112 -8.578 17.394 1.00 92.56 111 HIS A C 1
ATOM 842 O O . HIS A 1 111 ? -6.269 -7.815 17.873 1.00 92.56 111 HIS A O 1
ATOM 848 N N . ASN A 1 112 ? -8.182 -8.944 18.088 1.00 92.19 112 ASN A N 1
ATOM 849 C CA . ASN A 1 112 ? -8.338 -8.670 19.508 1.00 92.19 112 ASN A CA 1
ATOM 850 C C . ASN A 1 112 ? -7.710 -9.787 20.351 1.00 92.19 112 ASN A C 1
ATOM 852 O O . ASN A 1 112 ? -7.906 -10.971 20.093 1.00 92.19 112 ASN A O 1
ATOM 856 N N . SER A 1 113 ? -7.007 -9.406 21.415 1.00 90.62 113 SER A N 1
ATOM 857 C CA . SER A 1 113 ? -6.562 -10.326 22.461 1.00 90.62 113 SER A CA 1
ATOM 858 C C . SER A 1 113 ? -6.859 -9.707 23.823 1.00 90.62 113 SER A C 1
ATOM 860 O O . SER A 1 113 ? -6.355 -8.637 24.182 1.00 90.62 113 SER A O 1
ATOM 862 N N . GLY A 1 114 ? -7.766 -10.341 24.568 1.00 89.06 114 GLY A N 1
ATOM 863 C CA . GLY A 1 114 ? -8.356 -9.744 25.764 1.00 89.06 114 GLY A CA 1
ATOM 864 C C . GLY A 1 114 ? -9.111 -8.451 25.433 1.00 89.06 114 GLY A C 1
ATOM 865 O O . GLY A 1 114 ? -10.028 -8.451 24.617 1.00 89.06 114 GLY A O 1
ATOM 866 N N . ASN A 1 115 ? -8.727 -7.344 26.074 1.00 93.38 115 ASN A N 1
ATOM 867 C CA . ASN A 1 115 ? -9.342 -6.025 25.869 1.00 93.38 115 ASN A CA 1
ATOM 868 C C . ASN A 1 115 ? -8.503 -5.093 24.979 1.00 93.38 115 ASN A C 1
ATOM 870 O O . ASN A 1 115 ? -8.754 -3.891 24.984 1.00 93.38 115 ASN A O 1
ATOM 874 N N . LEU A 1 116 ? -7.492 -5.600 24.273 1.00 93.69 116 LEU A N 1
ATOM 875 C CA . LEU A 1 116 ? -6.594 -4.804 23.432 1.00 93.69 116 LEU A CA 1
ATOM 876 C C . LEU A 1 116 ? -6.559 -5.354 22.004 1.00 93.69 116 LEU A C 1
ATOM 878 O O . LEU A 1 116 ? -6.920 -6.507 21.766 1.00 93.69 116 LEU A O 1
ATOM 882 N N . ILE A 1 117 ? -6.111 -4.518 21.068 1.00 93.38 117 ILE A N 1
ATOM 883 C CA . ILE A 1 117 ? -5.954 -4.876 19.655 1.00 93.38 117 ILE A CA 1
ATOM 884 C C . ILE A 1 117 ? -4.475 -5.021 19.314 1.00 93.38 117 ILE A C 1
ATOM 886 O O . ILE A 1 117 ? -3.685 -4.138 19.647 1.00 93.38 117 ILE A O 1
ATOM 890 N N . PHE A 1 118 ? -4.117 -6.096 18.618 1.00 92.94 118 PHE A N 1
ATOM 891 C CA . PHE A 1 118 ? -2.749 -6.436 18.235 1.00 92.94 118 PHE A CA 1
ATOM 892 C C . PHE A 1 118 ? -2.654 -6.730 16.732 1.00 92.94 118 PHE A C 1
ATOM 894 O O . PHE A 1 118 ? -3.584 -7.308 16.170 1.00 92.94 118 PHE A O 1
ATOM 901 N N . PRO A 1 119 ? -1.542 -6.382 16.067 1.00 91.19 119 PRO A N 1
ATOM 902 C CA . PRO A 1 119 ? -1.201 -6.960 14.772 1.00 91.19 119 PRO A CA 1
ATOM 903 C C . PRO A 1 119 ? -0.690 -8.400 14.953 1.00 91.19 119 PRO A C 1
ATOM 905 O O . PRO A 1 119 ? 0.046 -8.684 15.894 1.00 91.19 119 PRO A O 1
ATOM 908 N N . GLY A 1 120 ? -1.044 -9.322 14.060 1.00 88.75 120 GLY A N 1
ATOM 909 C CA . GLY A 1 120 ? -0.578 -10.707 14.133 1.00 88.75 120 GLY A CA 1
ATOM 910 C C . GLY A 1 120 ? -1.413 -11.658 13.289 1.00 88.75 120 GLY A C 1
ATOM 911 O O . GLY A 1 120 ? -1.784 -11.325 12.171 1.00 88.75 120 GLY A O 1
ATOM 912 N N . GLU A 1 121 ? -1.694 -12.845 13.822 1.00 85.62 121 GLU A N 1
ATOM 913 C CA . GLU A 1 121 ? -2.506 -13.844 13.124 1.00 85.62 121 GLU A CA 1
ATOM 914 C C . GLU A 1 121 ? -3.918 -13.317 12.802 1.00 85.62 121 GLU A C 1
ATOM 916 O O . GLU A 1 121 ? -4.452 -12.499 13.563 1.00 85.62 121 GLU A O 1
ATOM 921 N N . PRO A 1 122 ? -4.536 -13.775 11.694 1.00 82.88 122 PRO A N 1
ATOM 922 C CA . PRO A 1 122 ? -5.894 -13.389 11.336 1.00 82.88 122 PRO A CA 1
ATOM 923 C C . PRO A 1 122 ? -6.875 -13.705 12.468 1.00 82.88 122 PRO A C 1
ATOM 925 O O . PRO A 1 122 ? -6.996 -14.851 12.904 1.00 82.88 122 PRO A O 1
ATOM 928 N N . GLY A 1 123 ? -7.569 -12.671 12.942 1.00 81.31 123 GLY A N 1
ATOM 929 C CA . GLY A 1 123 ? -8.647 -12.791 13.917 1.00 81.31 123 GLY A CA 1
ATOM 930 C C . GLY A 1 123 ? -10.023 -12.861 13.261 1.00 81.31 123 GLY A C 1
ATOM 931 O O . GLY A 1 123 ? -10.168 -13.153 12.073 1.00 81.31 123 GLY A O 1
ATOM 932 N N . GLU A 1 124 ? -11.052 -12.558 14.050 1.00 88.38 124 GLU A N 1
ATOM 933 C CA . GLU A 1 124 ? -12.371 -12.271 13.493 1.00 88.38 124 GLU A CA 1
ATOM 934 C C . GLU A 1 124 ? -12.357 -10.972 12.670 1.00 88.38 124 GLU A C 1
ATOM 936 O O . GLU A 1 124 ? -11.568 -10.062 12.929 1.00 88.38 124 GLU A O 1
ATOM 941 N N . ALA A 1 125 ? -13.257 -10.877 11.692 1.00 91.88 125 ALA A N 1
ATOM 942 C CA . ALA A 1 125 ? -13.465 -9.643 10.946 1.00 91.88 125 ALA A CA 1
ATOM 943 C C . ALA A 1 125 ? -14.171 -8.583 11.809 1.00 91.88 125 ALA A C 1
ATOM 945 O O . ALA A 1 125 ? -15.013 -8.903 12.653 1.00 91.88 125 ALA A O 1
ATOM 946 N N . PHE A 1 126 ? -13.860 -7.315 11.557 1.00 93.56 126 PHE A N 1
ATOM 947 C CA . PHE A 1 126 ? -14.441 -6.172 12.258 1.00 93.56 126 PHE A CA 1
ATOM 948 C C . PHE A 1 126 ? -15.682 -5.672 11.527 1.00 93.56 126 PHE A C 1
ATOM 950 O O . PHE A 1 126 ? -15.692 -5.625 10.301 1.00 93.56 126 PHE A O 1
ATOM 957 N N . ALA A 1 127 ? -16.698 -5.234 12.263 1.00 92.69 127 ALA A N 1
ATOM 958 C CA . ALA A 1 127 ? -17.775 -4.443 11.681 1.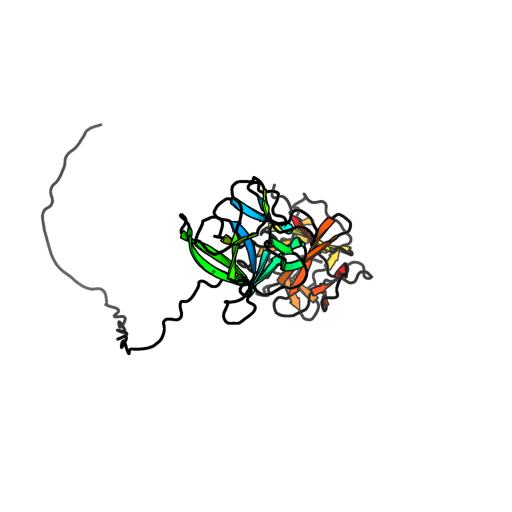00 92.69 127 ALA A CA 1
ATOM 959 C C . ALA A 1 127 ? -17.387 -2.963 11.731 1.00 92.69 127 ALA A C 1
ATOM 961 O O . ALA A 1 127 ? -16.969 -2.473 12.783 1.00 92.69 127 ALA A O 1
ATOM 962 N N . ILE A 1 128 ? -17.483 -2.256 10.603 1.00 92.69 128 ILE A N 1
ATOM 963 C CA . ILE A 1 128 ? -17.234 -0.812 10.550 1.00 92.69 128 ILE A CA 1
ATOM 964 C C . ILE A 1 128 ? -18.543 -0.115 10.202 1.00 92.69 128 ILE A C 1
ATOM 966 O O . ILE A 1 128 ? -19.065 -0.260 9.102 1.00 92.69 128 ILE A O 1
ATOM 970 N N . GLU A 1 129 ? -19.080 0.631 11.162 1.00 91.12 129 GLU A N 1
ATOM 971 C CA . GLU A 1 129 ? -20.425 1.199 11.091 1.00 91.12 129 GLU A CA 1
ATOM 972 C C . GLU A 1 129 ? -20.350 2.727 11.117 1.00 91.12 129 GLU A C 1
ATOM 974 O O . GLU A 1 129 ? -19.586 3.307 11.889 1.00 91.12 129 GLU A O 1
ATOM 979 N N . ARG A 1 130 ? -21.145 3.415 10.289 1.00 90.12 130 ARG A N 1
ATOM 980 C CA . ARG A 1 130 ? -21.179 4.885 10.291 1.00 90.12 130 ARG A CA 1
ATOM 981 C C . ARG A 1 130 ? -21.784 5.398 11.599 1.00 90.12 130 ARG A C 1
ATOM 983 O O . ARG A 1 130 ? -22.958 5.178 11.875 1.00 90.12 130 ARG A O 1
ATOM 990 N N . ALA A 1 131 ? -21.006 6.172 12.346 1.00 88.75 131 ALA A N 1
ATOM 991 C CA . ALA A 1 131 ? -21.394 6.802 13.606 1.00 88.75 131 ALA A CA 1
ATOM 992 C C . ALA A 1 131 ? -21.908 8.247 13.436 1.00 88.75 131 ALA A C 1
ATOM 994 O O . ALA A 1 131 ? -22.377 8.859 14.398 1.00 88.75 131 ALA A O 1
ATOM 995 N N . GLY A 1 132 ? -21.796 8.816 12.231 1.00 87.69 132 GLY A N 1
ATOM 996 C CA . GLY A 1 132 ? -22.290 10.150 11.895 1.00 87.69 132 GLY A CA 1
ATOM 997 C C . GLY A 1 132 ? -21.327 10.916 10.996 1.00 87.69 132 GLY A C 1
ATOM 998 O O . GLY A 1 132 ? -20.654 10.325 10.151 1.00 87.69 132 GLY A O 1
ATOM 999 N N . GLN A 1 133 ? -21.272 12.231 11.198 1.00 85.75 133 GLN A N 1
ATOM 1000 C CA . GLN A 1 133 ? -20.309 13.126 10.566 1.00 85.75 133 GLN A CA 1
ATOM 1001 C C . GLN A 1 133 ? -19.637 14.015 11.611 1.00 85.75 133 GLN A C 1
ATOM 1003 O O . GLN A 1 133 ? -20.248 14.328 12.635 1.00 85.75 133 GLN A O 1
ATOM 1008 N N . ASP A 1 134 ? -18.397 14.412 11.342 1.00 80.44 134 ASP A N 1
ATOM 1009 C CA . ASP A 1 134 ? -17.681 15.413 12.129 1.00 80.44 134 ASP A CA 1
ATOM 1010 C C . ASP A 1 134 ? -18.090 16.851 11.757 1.00 80.44 134 ASP A C 1
ATOM 1012 O O . ASP A 1 134 ? -18.899 17.083 10.853 1.00 80.44 134 ASP A O 1
ATOM 1016 N N . ASP A 1 135 ? -17.486 17.838 12.424 1.00 77.94 135 ASP A N 1
ATOM 1017 C CA . ASP A 1 135 ? -17.737 19.266 12.178 1.00 77.94 135 ASP A CA 1
ATOM 1018 C C . ASP A 1 135 ? -17.424 19.708 10.734 1.00 77.94 135 ASP A C 1
ATOM 1020 O O . ASP A 1 135 ? -17.976 20.695 10.241 1.00 77.94 135 ASP A O 1
ATOM 1024 N N . ASN A 1 136 ? -16.575 18.959 10.023 1.00 79.62 136 ASN A N 1
ATOM 1025 C CA . ASN A 1 136 ? -16.220 19.193 8.625 1.00 79.62 136 ASN A CA 1
ATOM 1026 C C . ASN A 1 136 ? -17.088 18.388 7.647 1.00 79.62 136 ASN A C 1
ATOM 1028 O O . ASN A 1 136 ? -16.793 18.363 6.450 1.00 79.62 136 ASN A O 1
ATOM 1032 N N . LYS A 1 137 ? -18.162 17.750 8.130 1.00 81.62 137 LYS A N 1
ATOM 1033 C CA . LYS A 1 137 ? -19.048 16.865 7.359 1.00 81.62 137 LYS A CA 1
ATOM 1034 C C . LYS A 1 137 ? -18.337 15.634 6.784 1.00 81.62 137 LYS A C 1
ATOM 1036 O O . LYS A 1 137 ? -18.805 15.065 5.798 1.00 81.62 137 LYS A O 1
ATOM 1041 N N . GLN A 1 138 ? -17.216 15.224 7.373 1.00 82.94 138 GLN A N 1
ATOM 1042 C CA . GLN A 1 138 ? -16.556 13.964 7.049 1.00 82.94 138 GLN A CA 1
ATOM 1043 C C . GLN A 1 138 ? -17.211 12.831 7.826 1.00 82.94 138 GLN A C 1
ATOM 1045 O O . GLN A 1 138 ? -17.525 12.988 9.006 1.00 82.94 138 GLN A O 1
ATOM 1050 N N . ASP A 1 139 ? -17.407 11.690 7.173 1.00 89.00 139 ASP A N 1
ATOM 1051 C CA . ASP A 1 139 ? -17.985 10.523 7.827 1.00 89.00 139 ASP A CA 1
ATOM 1052 C C . ASP A 1 139 ? -17.062 9.991 8.925 1.00 89.00 139 ASP A C 1
ATOM 1054 O O . ASP A 1 139 ? -15.844 9.881 8.764 1.00 89.00 139 ASP A O 1
ATOM 1058 N N . VAL A 1 140 ? -17.678 9.668 10.058 1.00 91.88 140 VAL A N 1
ATOM 1059 C CA . VAL A 1 140 ? -17.024 9.056 11.213 1.00 91.88 140 VAL A CA 1
ATOM 1060 C C . VAL A 1 140 ? -17.659 7.713 11.488 1.00 91.88 140 VAL A C 1
ATOM 1062 O O . VAL A 1 140 ? -18.859 7.524 11.280 1.00 91.88 140 VAL A O 1
ATOM 1065 N N . PHE A 1 141 ? -16.849 6.784 11.968 1.00 93.88 141 PHE A N 1
ATOM 1066 C CA . PHE A 1 141 ? -17.201 5.379 12.052 1.00 93.88 141 PHE A CA 1
ATOM 1067 C C . PHE A 1 141 ? -16.873 4.805 13.424 1.00 93.88 141 PHE A C 1
ATOM 1069 O O . PHE A 1 141 ? -15.936 5.244 14.090 1.00 93.88 141 PHE A O 1
ATOM 1076 N N . THR A 1 142 ? -17.611 3.780 13.816 1.00 94.75 142 THR A N 1
ATOM 1077 C CA . THR A 1 142 ? -17.273 2.908 14.935 1.00 94.75 142 THR A CA 1
ATOM 1078 C C . THR A 1 142 ? -16.639 1.633 14.381 1.00 94.75 142 THR A C 1
ATOM 1080 O O . THR A 1 142 ? -17.138 1.072 13.408 1.00 94.75 142 THR A O 1
ATOM 1083 N N . ILE A 1 143 ? -15.551 1.159 14.996 1.00 95.19 143 ILE A N 1
ATOM 1084 C CA . ILE A 1 143 ? -14.942 -0.141 14.666 1.00 95.19 143 ILE A CA 1
ATOM 1085 C C . ILE A 1 143 ? -15.332 -1.128 15.761 1.00 95.19 143 ILE A C 1
ATOM 1087 O O . ILE A 1 143 ? -14.895 -1.000 16.909 1.00 95.19 143 ILE A O 1
ATOM 1091 N N . LYS A 1 144 ? -16.169 -2.097 15.411 1.00 95.12 144 LYS A N 1
ATOM 1092 C CA . LYS A 1 144 ? -16.783 -3.056 16.321 1.00 95.12 144 LYS A CA 1
ATOM 1093 C C . LYS A 1 144 ? -16.188 -4.445 16.137 1.00 95.12 144 LYS A C 1
ATOM 1095 O O . LYS A 1 144 ? -15.896 -4.882 15.029 1.00 95.12 144 LYS A O 1
ATOM 1100 N N . VAL A 1 145 ? -16.027 -5.138 17.256 1.00 94.19 145 VAL A N 1
ATOM 1101 C CA . VAL A 1 145 ? -15.601 -6.533 17.341 1.00 94.19 145 VAL A CA 1
ATOM 1102 C C . VAL A 1 145 ? -16.846 -7.379 17.624 1.00 94.19 145 V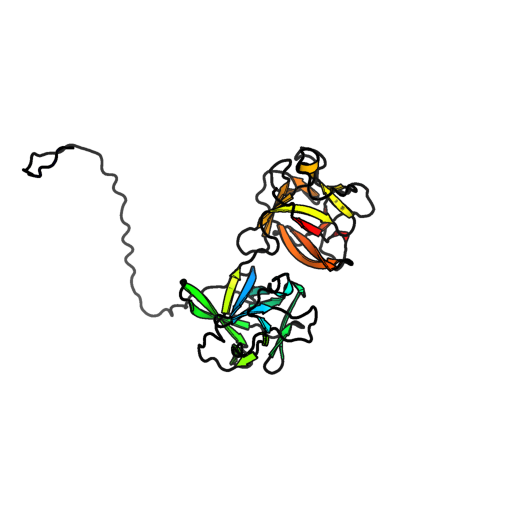AL A C 1
ATOM 1104 O O . VAL A 1 145 ? -17.332 -7.358 18.763 1.00 94.19 145 VAL A O 1
ATOM 1107 N N . PRO A 1 146 ? -17.415 -8.066 16.612 1.00 90.38 146 PRO A N 1
ATOM 1108 C CA . PRO A 1 146 ? -18.732 -8.687 16.729 1.00 90.38 146 PRO A CA 1
ATOM 1109 C C . PRO A 1 146 ? -18.830 -9.746 17.830 1.00 90.38 146 PRO A C 1
ATOM 1111 O O . PRO A 1 146 ? -19.819 -9.745 18.563 1.00 90.38 146 PRO A O 1
ATOM 1114 N N . SER A 1 147 ? -17.818 -10.607 18.006 1.00 90.50 147 SER A N 1
ATOM 1115 C CA . SER A 1 147 ? -17.885 -11.723 18.966 1.00 90.50 147 SER A CA 1
ATOM 1116 C C . SER A 1 147 ? -18.027 -11.286 20.426 1.00 90.50 147 SER A C 1
ATOM 1118 O O . SER A 1 147 ? -18.606 -12.010 21.236 1.00 90.50 147 SER A O 1
ATOM 1120 N N . VAL A 1 148 ? -17.517 -10.099 20.766 1.00 92.50 148 VAL A N 1
ATOM 1121 C CA . VAL A 1 148 ? -17.552 -9.545 22.127 1.00 92.50 148 VAL A CA 1
ATOM 1122 C C . VAL A 1 148 ? -18.452 -8.320 22.251 1.00 92.50 148 VAL A C 1
ATOM 1124 O O . VAL A 1 148 ? -18.544 -7.763 23.340 1.00 92.50 148 VAL A O 1
ATOM 1127 N N . ASN A 1 149 ? -19.104 -7.900 21.160 1.00 93.50 149 ASN A N 1
ATOM 1128 C CA . ASN A 1 149 ? -19.973 -6.722 21.089 1.00 93.50 149 ASN A CA 1
ATOM 1129 C C . ASN A 1 149 ? -19.339 -5.449 21.693 1.00 93.50 149 ASN A C 1
ATOM 1131 O O . ASN A 1 149 ? -19.997 -4.676 22.383 1.00 93.50 149 ASN A O 1
ATOM 1135 N N . LYS A 1 150 ? -18.047 -5.230 21.435 1.00 96.38 150 LYS A N 1
ATOM 1136 C CA . LYS A 1 150 ? -17.295 -4.060 21.917 1.00 96.38 150 LYS A CA 1
ATOM 1137 C C . LYS A 1 150 ? -16.686 -3.283 20.769 1.00 96.38 150 LYS A C 1
ATOM 1139 O O . LYS A 1 150 ? -16.483 -3.822 19.685 1.00 96.38 150 LYS A O 1
ATOM 1144 N N . VAL A 1 151 ? -16.340 -2.031 21.037 1.00 96.81 151 VAL A N 1
ATOM 1145 C CA . VAL A 1 151 ? -15.816 -1.097 20.043 1.00 96.81 151 VAL A CA 1
ATOM 1146 C C . VAL A 1 151 ? -14.420 -0.615 20.405 1.00 96.81 151 VAL A C 1
ATOM 1148 O O . VAL A 1 151 ? -14.056 -0.502 21.584 1.00 96.81 151 VAL A O 1
ATOM 1151 N N . TRP A 1 152 ? -13.633 -0.315 19.376 1.00 96.12 152 TRP A N 1
ATOM 1152 C CA . TRP A 1 152 ? -12.306 0.265 19.519 1.00 96.12 152 TRP A CA 1
ATOM 1153 C C . TRP A 1 152 ? -12.408 1.626 20.201 1.00 96.12 152 TRP A C 1
ATOM 1155 O O . TRP A 1 152 ? -13.088 2.531 19.723 1.00 96.12 152 TRP A O 1
ATOM 1165 N N . THR A 1 153 ? -11.712 1.764 21.324 1.00 95.19 153 THR A N 1
ATOM 1166 C CA . THR A 1 153 ? -11.761 2.935 22.195 1.00 95.19 153 THR A CA 1
ATOM 1167 C C . THR A 1 153 ? -10.359 3.355 22.618 1.00 95.19 153 THR A C 1
ATOM 1169 O O . THR A 1 153 ? -9.552 2.523 23.047 1.00 95.19 153 THR A O 1
ATOM 1172 N N . VAL A 1 154 ? -10.101 4.659 22.568 1.00 92.25 154 VAL A N 1
ATOM 1173 C CA . VAL A 1 154 ? -8.846 5.284 23.004 1.00 92.25 154 VAL A CA 1
ATOM 1174 C C . VAL A 1 154 ? -9.037 5.945 24.370 1.00 92.25 154 VAL A C 1
ATOM 1176 O O . VAL A 1 154 ? -10.051 6.592 24.620 1.00 92.25 154 VAL A O 1
ATOM 1179 N N . ASP A 1 155 ? -8.074 5.797 25.278 1.00 88.94 155 ASP A N 1
ATOM 1180 C CA . ASP A 1 155 ? -8.021 6.629 26.488 1.00 88.94 155 ASP A CA 1
ATOM 1181 C C . ASP A 1 155 ? -7.383 7.983 26.158 1.00 88.94 155 ASP A C 1
ATOM 1183 O O . ASP A 1 155 ? -6.220 8.042 25.767 1.00 88.94 155 ASP A O 1
ATOM 1187 N N . THR A 1 156 ? -8.146 9.060 26.312 1.00 82.44 156 THR A N 1
ATOM 1188 C CA . THR A 1 156 ? -7.755 10.433 25.965 1.00 82.44 156 THR A CA 1
ATOM 1189 C C . THR A 1 156 ? -7.057 11.160 27.117 1.00 82.44 156 THR A C 1
ATOM 1191 O O . THR A 1 156 ? -6.952 12.380 27.109 1.00 82.44 156 THR A O 1
ATOM 1194 N N . ASN A 1 157 ? -6.625 10.453 28.161 1.00 84.12 157 ASN A N 1
ATOM 1195 C CA . ASN A 1 157 ? -5.882 11.060 29.269 1.00 84.12 157 ASN A CA 1
ATOM 1196 C C . ASN A 1 157 ? -4.364 10.861 29.150 1.00 84.12 157 ASN A C 1
ATOM 1198 O O . ASN A 1 157 ? -3.616 11.294 30.027 1.00 84.12 157 ASN A O 1
ATOM 1202 N N . THR A 1 158 ? -3.883 10.206 28.088 1.00 78.19 158 THR A N 1
ATOM 1203 C CA . THR A 1 158 ? -2.467 9.854 27.926 1.00 78.19 158 THR A CA 1
ATOM 1204 C C . THR A 1 158 ? -1.948 10.231 26.543 1.00 78.19 158 THR A C 1
ATOM 1206 O O . THR A 1 158 ? -2.574 9.936 25.535 1.00 78.19 158 THR A O 1
ATOM 1209 N N . VAL A 1 159 ? -0.750 10.831 26.464 1.00 75.25 159 VAL A N 1
ATOM 1210 C CA . VAL A 1 159 ? -0.126 11.286 25.193 1.00 75.25 159 VAL A CA 1
ATOM 1211 C C . VAL A 1 159 ? -0.060 10.173 24.139 1.00 75.25 159 VAL A C 1
ATOM 1213 O O . VAL A 1 159 ? -0.240 10.422 22.947 1.00 75.25 159 VAL A O 1
ATOM 1216 N N . ARG A 1 160 ? 0.150 8.937 24.599 1.00 82.12 160 ARG A N 1
ATOM 1217 C CA . ARG A 1 160 ? 0.061 7.706 23.814 1.00 82.12 160 ARG A CA 1
ATOM 1218 C C . ARG A 1 160 ? -0.911 6.765 24.503 1.00 82.12 160 ARG A C 1
ATOM 1220 O O . ARG A 1 160 ? -0.796 6.560 25.713 1.00 82.12 160 ARG A O 1
ATOM 1227 N N . SER A 1 161 ? -1.824 6.178 23.746 1.00 87.00 161 SER A N 1
AT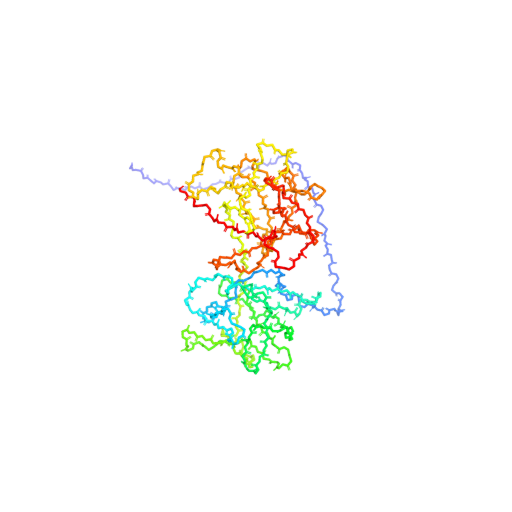OM 1228 C CA . SER A 1 161 ? -2.906 5.373 24.307 1.00 87.00 161 SER A CA 1
ATOM 1229 C C . SER A 1 161 ? -3.144 4.131 23.471 1.00 87.00 161 SER A C 1
ATOM 1231 O O . SER A 1 161 ? -3.270 4.223 22.254 1.00 87.00 161 SER A O 1
ATOM 1233 N N . ASN A 1 162 ? -3.161 2.961 24.103 1.00 92.12 162 ASN A N 1
ATOM 1234 C CA . ASN A 1 162 ? -3.426 1.719 23.384 1.00 92.12 162 ASN A CA 1
ATOM 1235 C C . ASN A 1 162 ? -4.902 1.664 22.978 1.00 92.12 162 ASN A C 1
ATOM 1237 O O . ASN A 1 162 ? -5.778 2.107 23.724 1.00 92.12 162 ASN A O 1
ATOM 1241 N N . VAL A 1 163 ? -5.181 1.074 21.818 1.00 93.50 163 VAL A N 1
ATOM 1242 C CA . VAL A 1 163 ? -6.552 0.810 21.390 1.00 93.50 163 VAL A CA 1
ATOM 1243 C C . VAL A 1 163 ? -7.104 -0.335 22.229 1.00 93.50 163 VAL A C 1
ATOM 1245 O O . VAL A 1 163 ? -6.556 -1.439 22.252 1.00 93.50 163 VAL A O 1
ATOM 1248 N N . SER A 1 164 ? -8.189 -0.045 22.939 1.00 94.75 164 SER A N 1
ATOM 1249 C CA . SER A 1 164 ? -8.858 -0.977 23.841 1.00 94.75 164 SER A CA 1
ATOM 1250 C C . SER A 1 164 ? -10.286 -1.267 23.399 1.00 94.75 164 SER A C 1
ATOM 1252 O O . SER A 1 164 ? -10.854 -0.532 22.597 1.00 94.75 164 SER A O 1
ATOM 1254 N N . LEU A 1 165 ? -10.882 -2.323 23.942 1.00 96.12 165 LEU A N 1
ATOM 1255 C CA . LEU A 1 165 ? -12.270 -2.695 23.693 1.00 96.12 165 LEU A CA 1
ATOM 1256 C C . LEU A 1 165 ? -13.166 -2.294 24.862 1.00 96.12 165 LEU A C 1
ATOM 1258 O O . LEU A 1 165 ? -12.972 -2.757 25.990 1.00 96.12 165 LEU A O 1
ATOM 1262 N N . LYS A 1 166 ? -14.174 -1.463 24.583 1.00 95.81 166 LYS A N 1
ATOM 1263 C CA . LYS A 1 166 ? -15.193 -1.037 25.555 1.00 95.81 166 LYS A CA 1
ATOM 1264 C C . LYS A 1 166 ? -16.591 -1.122 24.949 1.00 95.81 166 LYS A C 1
ATOM 1266 O O . LYS A 1 166 ? -16.734 -1.242 23.737 1.00 95.81 166 LYS A O 1
ATOM 1271 N N . GLU A 1 167 ? -17.605 -1.063 25.805 1.00 96.56 167 GLU A N 1
ATOM 1272 C CA . GLU A 1 167 ? -18.998 -0.929 25.371 1.00 96.56 167 GLU A CA 1
ATOM 1273 C C . GLU A 1 167 ? -19.180 0.343 24.539 1.00 96.56 167 GLU A C 1
ATOM 1275 O O . GLU A 1 167 ? -18.537 1.365 24.801 1.00 96.56 167 GLU A O 1
ATOM 1280 N N . GLU A 1 168 ? -20.053 0.283 23.543 1.00 95.31 168 GLU A N 1
ATOM 1281 C CA . GLU A 1 168 ? -20.349 1.424 22.685 1.00 95.31 168 GLU A CA 1
ATOM 1282 C C . GLU A 1 168 ? -21.189 2.467 23.431 1.00 95.31 168 GLU A C 1
ATOM 1284 O O . GLU A 1 168 ? -22.282 2.187 23.918 1.00 95.31 168 GLU A O 1
ATOM 1289 N N . LEU A 1 169 ? -20.658 3.684 23.528 1.00 93.00 169 LEU A N 1
ATOM 1290 C CA . LEU A 1 169 ? -21.263 4.823 24.221 1.00 93.00 169 LEU A CA 1
ATOM 1291 C C . LEU A 1 169 ? -21.399 6.055 23.307 1.00 93.00 169 LEU A C 1
ATOM 1293 O O . LEU A 1 169 ? -21.827 7.113 23.763 1.00 93.00 169 LEU A O 1
ATOM 1297 N N . GLY A 1 170 ? -21.003 5.949 22.032 1.00 88.38 170 GLY A N 1
ATOM 1298 C CA . GLY A 1 170 ? -21.067 7.044 21.057 1.00 88.38 170 GLY A CA 1
ATOM 1299 C C . GLY A 1 170 ? -20.089 8.195 21.328 1.00 88.38 170 GLY A C 1
ATOM 1300 O O . GLY A 1 170 ? -20.295 9.313 20.847 1.00 88.38 170 GLY A O 1
ATOM 1301 N N . LEU A 1 171 ? -19.033 7.947 22.108 1.00 92.06 171 LEU A N 1
ATOM 1302 C CA . LEU A 1 171 ? -18.063 8.965 22.520 1.00 92.06 171 LEU A CA 1
ATOM 1303 C C . LEU A 1 171 ? -17.061 9.286 21.397 1.00 92.06 171 LEU A C 1
ATOM 1305 O O . LEU A 1 171 ? -16.722 8.392 20.624 1.00 92.06 171 LEU A O 1
ATOM 1309 N N . PRO A 1 172 ? -16.484 10.505 21.340 1.00 90.38 172 PRO A N 1
ATOM 1310 C CA . PRO A 1 172 ? -15.419 10.832 20.383 1.00 90.38 172 PRO A CA 1
ATOM 1311 C C . PRO A 1 172 ? -14.213 9.881 20.451 1.00 90.38 172 PRO A C 1
ATOM 1313 O O . PRO A 1 172 ? -13.602 9.568 19.436 1.00 90.38 172 PRO A O 1
ATOM 1316 N N . SER A 1 173 ? -13.908 9.340 21.634 1.00 92.69 173 SER A N 1
ATOM 1317 C CA . SER A 1 173 ? -12.855 8.335 21.824 1.00 92.69 173 SER A CA 1
ATOM 1318 C C . SER A 1 173 ? -13.140 6.984 21.159 1.00 92.69 173 SER A C 1
ATOM 1320 O O . SER A 1 173 ? -12.245 6.141 21.098 1.00 92.69 173 SER A O 1
ATOM 1322 N N . GLN A 1 174 ? -14.357 6.777 20.653 1.00 94.88 174 GLN A N 1
ATOM 1323 C CA . GLN A 1 174 ? -14.829 5.569 19.967 1.00 94.88 174 GLN A CA 1
ATOM 1324 C C . GLN A 1 174 ? -15.110 5.804 18.481 1.00 94.88 174 GLN A C 1
ATOM 1326 O O . GLN A 1 174 ? -15.491 4.872 17.776 1.00 94.88 174 GLN A O 1
ATOM 1331 N N . LYS A 1 175 ? -14.925 7.042 18.010 1.00 94.12 175 LYS A N 1
ATOM 1332 C CA . LYS A 1 175 ? -15.186 7.448 16.633 1.00 94.12 175 LYS A CA 1
ATOM 1333 C C . LYS A 1 175 ? -13.885 7.571 15.859 1.00 94.12 175 LYS A C 1
ATOM 1335 O O . LYS A 1 175 ? -12.901 8.142 16.335 1.00 94.12 175 LYS A O 1
ATOM 1340 N N . TRP A 1 176 ? -13.906 7.035 14.650 1.00 93.25 176 TRP A N 1
ATOM 1341 C CA . TRP A 1 176 ? -12.747 6.857 13.796 1.00 93.25 176 TRP A CA 1
ATOM 1342 C C . TRP A 1 176 ? -12.999 7.457 12.416 1.00 93.25 176 TRP A C 1
ATOM 1344 O O . TRP A 1 176 ? -14.094 7.354 11.868 1.00 93.25 176 TRP A O 1
ATOM 1354 N N . LYS A 1 177 ? -11.971 8.080 11.850 1.00 91.25 177 LYS A N 1
ATOM 1355 C CA . LYS A 1 177 ? -11.940 8.627 10.495 1.00 91.25 177 LYS A CA 1
ATOM 1356 C C . LYS A 1 177 ? -10.965 7.817 9.668 1.00 91.25 177 LYS A C 1
ATOM 1358 O O . LYS A 1 177 ? -9.826 7.604 10.084 1.00 91.25 177 LYS A O 1
ATOM 1363 N N . PHE A 1 178 ? -11.408 7.427 8.486 1.00 88.50 178 PHE A N 1
ATOM 1364 C CA . PHE A 1 178 ? -10.591 6.754 7.491 1.00 88.50 178 PHE A CA 1
ATOM 1365 C C . PHE A 1 178 ? -10.239 7.781 6.426 1.00 88.50 178 PHE A C 1
ATOM 1367 O O . PHE A 1 178 ? -11.084 8.176 5.629 1.00 88.50 178 PHE A O 1
ATOM 1374 N N . VAL A 1 179 ? -8.997 8.257 6.449 1.00 85.69 179 VAL A N 1
ATOM 1375 C CA . VAL A 1 179 ? -8.488 9.197 5.450 1.00 85.69 179 VAL A CA 1
ATOM 1376 C C . VAL A 1 179 ? -7.713 8.387 4.421 1.00 85.69 179 VAL A C 1
ATOM 1378 O O . VAL A 1 179 ? -6.670 7.828 4.771 1.00 85.69 179 VAL A O 1
ATOM 1381 N N . PRO A 1 180 ? -8.204 8.284 3.179 1.00 84.12 180 PRO A N 1
ATOM 1382 C CA . PRO A 1 180 ? -7.510 7.529 2.154 1.00 84.12 180 PRO A CA 1
ATOM 1383 C C . PRO A 1 180 ? -6.117 8.091 1.886 1.00 84.12 180 PRO A C 1
ATOM 1385 O O . PRO A 1 180 ? -5.928 9.310 1.860 1.00 84.12 180 PRO A O 1
ATOM 1388 N N . VAL A 1 181 ? -5.146 7.208 1.670 1.00 80.88 181 VAL A N 1
ATOM 1389 C CA . VAL A 1 181 ? -3.762 7.594 1.388 1.00 80.88 181 VAL A CA 1
ATOM 1390 C C . VAL A 1 181 ? -3.156 6.669 0.332 1.00 80.88 181 VAL A C 1
ATOM 1392 O O . VAL A 1 181 ? -3.254 5.449 0.466 1.00 80.88 181 VAL A O 1
ATOM 1395 N N . PRO A 1 182 ? -2.520 7.200 -0.726 1.00 78.12 182 PRO A N 1
ATOM 1396 C CA . PRO A 1 182 ? -1.759 6.361 -1.636 1.00 78.12 182 PRO A CA 1
ATOM 1397 C C . PRO A 1 182 ? -0.506 5.840 -0.927 1.00 78.12 182 PRO A C 1
ATOM 1399 O O . PRO A 1 182 ? 0.154 6.566 -0.186 1.00 78.12 182 PRO A O 1
ATOM 1402 N N . LEU A 1 183 ? -0.157 4.580 -1.182 1.00 81.06 183 LEU A N 1
ATOM 1403 C CA . LEU A 1 183 ? 1.043 3.955 -0.623 1.00 81.06 183 LEU A CA 1
ATOM 1404 C C . LEU A 1 183 ? 2.324 4.679 -1.067 1.00 81.06 183 LEU A C 1
ATOM 1406 O O . LEU A 1 183 ? 3.223 4.901 -0.261 1.00 81.06 183 LEU A O 1
ATOM 1410 N N . ILE A 1 184 ? 2.383 5.061 -2.345 1.00 84.62 184 ILE A N 1
ATOM 1411 C CA . ILE A 1 184 ? 3.429 5.911 -2.914 1.00 84.62 184 ILE A CA 1
ATOM 1412 C C . ILE A 1 184 ? 2.773 7.236 -3.320 1.00 84.62 184 ILE A C 1
ATOM 1414 O O . ILE A 1 184 ? 1.853 7.226 -4.138 1.00 84.62 184 ILE A O 1
ATOM 1418 N N . PRO A 1 185 ? 3.195 8.387 -2.769 1.00 84.38 185 PRO A N 1
ATOM 1419 C CA . PRO A 1 185 ? 2.659 9.677 -3.185 1.00 84.38 185 PRO A CA 1
ATOM 1420 C C . PRO A 1 185 ? 2.832 9.925 -4.686 1.00 84.38 185 PRO A C 1
ATOM 1422 O O . PRO A 1 185 ? 3.718 9.369 -5.333 1.00 84.38 185 PRO A O 1
ATOM 1425 N N . SER A 1 186 ? 2.000 10.802 -5.249 1.00 89.25 186 SER A N 1
ATOM 1426 C CA . SER A 1 186 ? 2.252 11.248 -6.616 1.00 89.25 186 SER A CA 1
ATOM 1427 C C . SER A 1 186 ? 3.566 12.022 -6.684 1.00 89.25 186 SER A C 1
ATOM 1429 O O . SER A 1 186 ? 3.824 12.886 -5.842 1.00 89.25 186 SER A O 1
ATOM 1431 N N . GLY A 1 187 ? 4.384 11.738 -7.693 1.00 90.00 187 GLY A N 1
ATOM 1432 C CA . GLY A 1 187 ? 5.640 12.449 -7.885 1.00 90.00 187 GLY A CA 1
ATOM 1433 C C . GLY A 1 187 ? 6.564 11.806 -8.906 1.00 90.00 187 GLY A C 1
ATOM 1434 O O . GLY A 1 187 ? 6.199 10.861 -9.608 1.00 90.00 187 GLY A O 1
ATOM 1435 N N . THR A 1 188 ? 7.779 12.342 -8.965 1.00 90.62 188 THR A N 1
ATOM 1436 C CA . THR A 1 188 ? 8.873 11.828 -9.790 1.00 90.62 188 THR A CA 1
ATOM 1437 C C . THR A 1 188 ? 9.835 11.036 -8.920 1.00 90.62 188 THR A C 1
ATOM 1439 O O . THR A 1 188 ? 10.240 11.499 -7.855 1.00 90.62 188 THR A O 1
ATOM 1442 N N . TYR A 1 189 ? 10.228 9.859 -9.394 1.00 91.06 189 TYR A N 1
ATOM 1443 C CA . TYR A 1 189 ? 11.034 8.905 -8.651 1.00 91.06 189 TYR A CA 1
ATOM 1444 C C . TYR A 1 189 ? 12.159 8.338 -9.512 1.00 91.06 189 TYR A C 1
ATOM 1446 O O . TYR A 1 189 ? 11.982 8.085 -10.705 1.00 91.06 189 TYR A O 1
ATOM 1454 N N . HIS A 1 190 ? 13.292 8.058 -8.875 1.00 89.81 190 HIS A N 1
ATOM 1455 C CA . HIS A 1 190 ? 14.162 6.986 -9.332 1.00 89.81 190 HIS A CA 1
ATOM 1456 C C . HIS A 1 190 ? 13.597 5.663 -8.818 1.00 89.81 190 HIS A C 1
ATOM 1458 O O . HIS A 1 190 ? 13.237 5.543 -7.643 1.00 89.81 190 HIS A O 1
ATOM 1464 N N . VAL A 1 191 ? 13.511 4.676 -9.705 1.00 92.38 191 VAL A N 1
ATOM 1465 C CA . VAL A 1 191 ? 12.986 3.350 -9.380 1.00 92.38 191 VAL A CA 1
ATOM 1466 C C . VAL A 1 191 ? 14.126 2.355 -9.488 1.00 92.38 191 VAL A C 1
ATOM 1468 O O . VAL A 1 191 ? 14.747 2.248 -10.542 1.00 92.38 191 VAL A O 1
ATOM 1471 N N . TYR A 1 192 ? 14.409 1.639 -8.409 1.00 91.06 192 TYR A N 1
ATOM 1472 C CA . TYR A 1 192 ? 15.493 0.660 -8.341 1.00 91.06 192 TYR A CA 1
ATOM 1473 C C . TYR A 1 192 ? 14.919 -0.726 -8.103 1.00 91.06 192 TYR A C 1
ATOM 1475 O O . TYR A 1 192 ? 13.916 -0.854 -7.405 1.00 91.06 192 TYR A O 1
ATOM 1483 N N . ASN A 1 193 ? 15.545 -1.762 -8.650 1.00 92.31 193 ASN A N 1
ATOM 1484 C CA . ASN A 1 193 ? 15.233 -3.130 -8.253 1.00 92.31 193 ASN A CA 1
ATOM 1485 C C . ASN A 1 193 ? 16.200 -3.560 -7.144 1.00 92.31 193 ASN A C 1
ATOM 1487 O O . ASN A 1 193 ? 17.393 -3.278 -7.226 1.00 92.31 193 ASN A O 1
ATOM 1491 N N . GLU A 1 194 ? 15.693 -4.246 -6.119 1.00 89.31 194 GLU A N 1
ATOM 1492 C CA . GLU A 1 194 ? 16.500 -4.667 -4.965 1.00 89.31 194 GLU A CA 1
ATOM 1493 C C . GLU A 1 194 ? 17.640 -5.601 -5.389 1.00 89.31 194 GLU A C 1
ATOM 1495 O O . GLU A 1 194 ? 18.747 -5.511 -4.861 1.00 89.31 194 GLU A O 1
ATOM 1500 N N . ALA A 1 195 ? 17.400 -6.476 -6.370 1.00 85.44 195 ALA A N 1
ATOM 1501 C CA . ALA A 1 195 ? 18.448 -7.352 -6.874 1.00 85.44 195 ALA A CA 1
ATOM 1502 C C . ALA A 1 195 ? 19.442 -6.630 -7.785 1.00 85.44 195 ALA A C 1
ATOM 1504 O O . ALA A 1 195 ? 20.604 -7.034 -7.850 1.00 85.44 195 ALA A O 1
ATOM 1505 N N . TRP A 1 196 ? 18.986 -5.630 -8.550 1.00 79.56 196 TRP A N 1
ATOM 1506 C CA . TRP A 1 196 ? 19.824 -5.035 -9.582 1.00 79.56 196 TRP A CA 1
ATOM 1507 C C . TRP A 1 196 ? 19.381 -3.640 -10.031 1.00 79.56 196 TRP A C 1
ATOM 1509 O O . TRP A 1 196 ? 18.379 -3.493 -10.718 1.00 79.56 196 TRP A O 1
ATOM 1519 N N . GLY A 1 197 ? 20.218 -2.637 -9.765 1.00 84.88 197 GLY A N 1
ATOM 1520 C CA . GLY A 1 197 ? 20.302 -1.418 -10.573 1.00 84.88 197 GLY A CA 1
ATOM 1521 C C . GLY A 1 197 ? 19.039 -0.551 -10.661 1.00 84.88 197 GLY A C 1
ATOM 1522 O O . GLY A 1 197 ? 18.108 -0.660 -9.862 1.00 84.88 197 GLY A O 1
ATOM 1523 N N . SER A 1 198 ? 19.042 0.356 -11.640 1.00 88.75 198 SER A N 1
ATOM 1524 C CA . SER A 1 198 ? 18.003 1.377 -11.830 1.00 88.75 198 SER A CA 1
ATOM 1525 C C . SER A 1 198 ? 17.128 1.051 -13.033 1.00 88.75 198 SER A C 1
ATOM 1527 O O . SER A 1 198 ? 17.627 0.675 -14.094 1.00 88.75 198 SER A O 1
ATOM 1529 N N . LEU A 1 199 ? 15.824 1.258 -12.906 1.00 91.75 199 LEU A N 1
ATOM 1530 C CA . LEU A 1 199 ? 14.880 1.155 -14.006 1.00 91.75 199 LEU A CA 1
ATOM 1531 C C . LEU A 1 199 ? 15.107 2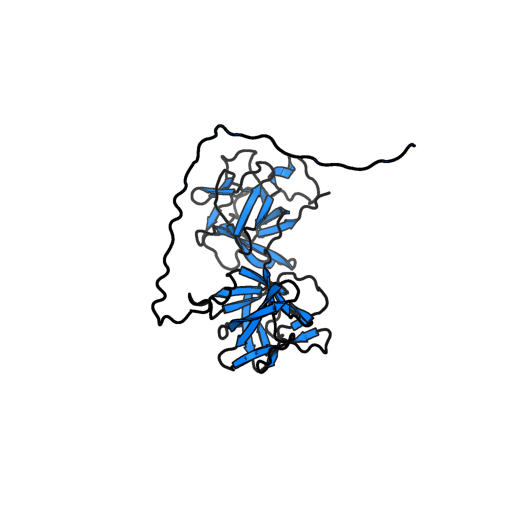.286 -15.016 1.00 91.75 199 LEU A C 1
ATOM 1533 O O . LEU A 1 199 ? 15.129 3.463 -14.649 1.00 91.75 199 LEU A O 1
ATOM 1537 N N . GLN A 1 200 ? 15.227 1.933 -16.293 1.00 89.69 200 GLN A N 1
ATOM 1538 C CA . GLN A 1 200 ? 15.572 2.870 -17.356 1.00 89.69 200 GLN A CA 1
ATOM 1539 C C . GLN A 1 200 ? 14.817 2.573 -18.665 1.00 89.69 200 GLN A C 1
ATOM 1541 O O . GLN A 1 200 ? 14.478 1.427 -18.978 1.00 89.69 200 GLN A O 1
ATOM 1546 N N . LEU A 1 201 ? 14.591 3.614 -19.472 1.00 85.75 201 LEU A N 1
ATOM 1547 C CA . LEU A 1 201 ? 14.282 3.461 -20.897 1.00 85.75 201 LEU A CA 1
ATOM 1548 C C . LEU A 1 201 ? 15.527 3.142 -21.718 1.00 85.75 201 LEU A C 1
ATOM 1550 O O . LEU A 1 201 ? 16.537 3.837 -21.624 1.00 85.75 201 LEU A O 1
ATOM 1554 N N . ARG A 1 202 ? 15.440 2.123 -22.581 1.00 81.25 202 ARG A N 1
ATOM 1555 C CA . ARG A 1 202 ? 16.548 1.728 -23.470 1.00 81.25 202 ARG A CA 1
ATOM 1556 C C . ARG A 1 202 ? 16.872 2.806 -24.497 1.00 81.25 202 ARG A C 1
ATOM 1558 O O . ARG A 1 202 ? 18.033 3.024 -24.836 1.00 81.25 202 ARG A O 1
ATOM 1565 N N . SER A 1 203 ? 15.840 3.495 -24.957 1.00 74.06 203 SER A N 1
ATOM 1566 C CA . SER A 1 203 ? 15.926 4.611 -25.880 1.00 74.06 203 SER A CA 1
ATOM 1567 C C . SER A 1 203 ? 14.685 5.492 -25.732 1.00 74.06 203 SER A C 1
ATOM 1569 O O . SER A 1 203 ? 13.704 5.108 -25.094 1.00 74.06 203 SER A O 1
ATOM 1571 N N . TYR A 1 204 ? 14.705 6.674 -26.347 1.00 77.38 204 TYR A N 1
ATOM 1572 C CA . TYR A 1 204 ? 13.532 7.539 -26.513 1.00 77.38 204 TYR A CA 1
ATOM 1573 C C . TYR A 1 204 ? 12.563 6.966 -27.560 1.00 77.38 204 TYR A C 1
ATOM 1575 O O . TYR A 1 204 ? 12.234 7.601 -28.560 1.00 77.38 204 TYR A O 1
ATOM 1583 N N . SER A 1 205 ? 12.142 5.723 -27.355 1.00 79.75 205 SER A N 1
ATOM 1584 C CA . SER A 1 205 ? 11.275 4.964 -28.243 1.00 79.75 205 SER A CA 1
ATOM 1585 C C . SER A 1 205 ? 10.364 4.068 -27.417 1.00 79.75 205 SER A C 1
ATOM 1587 O O . SER A 1 205 ? 10.791 3.451 -26.446 1.00 79.75 205 SER A O 1
ATOM 1589 N N . ASN A 1 206 ? 9.119 3.938 -27.860 1.00 82.00 206 ASN A N 1
ATOM 1590 C CA . ASN A 1 206 ? 8.134 3.016 -27.295 1.00 82.00 206 ASN A CA 1
ATOM 1591 C C . ASN A 1 206 ? 8.218 1.595 -27.885 1.00 82.00 206 ASN A C 1
ATOM 1593 O O . ASN A 1 206 ? 7.371 0.751 -27.612 1.00 82.00 206 ASN A O 1
ATOM 1597 N N . LYS A 1 207 ? 9.218 1.326 -28.734 1.00 86.75 207 LYS A N 1
ATOM 1598 C CA . LYS A 1 207 ? 9.378 0.034 -29.425 1.00 86.75 207 LYS A CA 1
ATOM 1599 C C . LYS A 1 207 ? 10.222 -0.974 -28.657 1.00 86.75 207 LYS A C 1
ATOM 1601 O O . LYS A 1 207 ? 10.271 -2.138 -29.044 1.00 86.75 207 LYS A O 1
ATOM 1606 N N . GLU A 1 208 ? 10.923 -0.526 -27.624 1.00 89.19 208 GLU A N 1
ATOM 1607 C CA . GLU A 1 208 ? 11.799 -1.369 -26.822 1.00 89.19 208 GLU A CA 1
ATOM 1608 C C . GLU A 1 208 ? 11.232 -1.519 -25.411 1.00 89.19 208 GLU A C 1
ATOM 1610 O O . GLU A 1 208 ? 10.663 -0.563 -24.875 1.00 89.19 208 GLU A O 1
ATOM 1615 N N . PRO A 1 209 ? 11.379 -2.704 -24.799 1.00 93.19 209 PRO A N 1
ATOM 1616 C CA . PRO A 1 209 ? 10.944 -2.897 -23.432 1.00 93.19 209 PRO A CA 1
ATOM 1617 C C . PRO A 1 209 ? 11.801 -2.060 -22.480 1.00 93.19 209 PRO A C 1
ATOM 1619 O O . PRO A 1 209 ? 12.993 -1.823 -22.718 1.00 93.19 209 PRO A O 1
ATOM 1622 N N . ILE A 1 210 ? 11.190 -1.647 -21.375 1.00 93.69 210 ILE A N 1
ATOM 1623 C CA . ILE A 1 210 ? 11.907 -1.016 -20.270 1.00 93.69 210 ILE A CA 1
ATOM 1624 C C . ILE A 1 210 ? 12.843 -2.052 -19.640 1.00 93.69 210 ILE A C 1
ATOM 1626 O O . ILE A 1 210 ? 12.579 -3.261 -19.670 1.00 93.69 210 ILE A O 1
ATOM 1630 N N . PHE A 1 211 ? 13.963 -1.598 -19.096 1.00 92.31 211 PHE A N 1
ATOM 1631 C CA . PHE A 1 211 ? 15.024 -2.492 -18.649 1.00 92.31 211 PHE A CA 1
ATOM 1632 C C . PHE A 1 211 ? 15.699 -1.961 -17.388 1.00 92.31 211 PHE A C 1
ATOM 1634 O O . PHE A 1 211 ? 15.533 -0.802 -17.013 1.00 92.31 211 PHE A O 1
ATOM 1641 N N . ILE A 1 212 ? 16.457 -2.826 -16.727 1.00 89.38 212 ILE A N 1
ATOM 1642 C CA . ILE A 1 212 ? 17.326 -2.442 -15.620 1.00 89.38 212 ILE A CA 1
ATOM 1643 C C . ILE A 1 212 ? 18.700 -2.078 -16.148 1.00 89.38 212 ILE A C 1
ATOM 1645 O O . ILE A 1 212 ? 19.333 -2.875 -16.828 1.00 89.38 212 ILE A O 1
ATOM 1649 N N . SER A 1 213 ? 19.204 -0.919 -15.766 1.00 83.75 213 SER A N 1
ATOM 1650 C CA . SER A 1 213 ? 20.583 -0.516 -15.996 1.00 83.75 213 SER A CA 1
ATOM 1651 C C . SER A 1 213 ? 21.435 -0.768 -14.756 1.00 83.75 213 SER A C 1
ATOM 1653 O O . SER A 1 213 ? 20.994 -0.552 -13.630 1.00 83.75 213 SER A O 1
ATOM 1655 N N . ASP A 1 214 ? 22.686 -1.176 -14.960 1.00 74.25 214 ASP A N 1
ATOM 1656 C CA . ASP A 1 214 ? 23.717 -1.242 -13.917 1.00 74.25 214 ASP A CA 1
ATOM 1657 C C . ASP A 1 214 ? 24.201 0.150 -13.476 1.00 74.25 214 ASP A C 1
ATOM 1659 O O . ASP A 1 214 ? 24.927 0.288 -12.492 1.00 74.25 214 ASP A O 1
ATOM 1663 N N . THR A 1 215 ? 23.775 1.194 -14.188 1.00 69.38 215 THR A N 1
ATOM 1664 C CA . THR A 1 215 ? 24.061 2.582 -13.843 1.00 69.38 215 THR A CA 1
ATOM 1665 C C . THR A 1 215 ? 23.144 3.038 -12.708 1.00 69.38 215 THR A C 1
ATOM 1667 O O . THR A 1 215 ? 21.917 3.039 -12.834 1.00 69.38 215 THR A O 1
ATOM 1670 N N . VAL A 1 216 ? 23.746 3.451 -11.594 1.00 60.69 216 VAL A N 1
ATOM 1671 C CA . VAL A 1 216 ? 23.056 4.132 -10.493 1.00 60.69 216 VAL A CA 1
ATOM 1672 C C . VAL A 1 216 ? 23.195 5.630 -10.733 1.00 60.69 216 VAL A C 1
ATOM 1674 O O . VAL A 1 216 ? 24.282 6.183 -10.563 1.00 60.69 216 VAL A O 1
ATOM 1677 N N . GLU A 1 217 ? 22.125 6.297 -11.168 1.00 57.25 217 GLU A N 1
ATOM 1678 C CA . GLU A 1 217 ? 22.134 7.760 -11.200 1.00 57.25 217 GLU A CA 1
ATOM 1679 C C . GLU A 1 217 ? 22.005 8.323 -9.784 1.00 57.25 217 GLU A C 1
ATOM 1681 O O . GLU A 1 217 ? 21.202 7.849 -8.974 1.00 57.25 217 GLU A O 1
ATOM 1686 N N . SER A 1 218 ? 22.821 9.339 -9.490 1.00 54.91 218 SER A N 1
ATOM 1687 C CA . SER A 1 218 ? 22.726 10.085 -8.239 1.00 54.91 218 SER A CA 1
ATOM 1688 C C . SER A 1 218 ? 21.468 10.958 -8.266 1.00 54.91 218 SER A C 1
ATOM 1690 O O . SER A 1 218 ? 21.305 11.731 -9.216 1.00 54.91 218 SER A O 1
ATOM 1692 N N . PRO A 1 219 ? 20.624 10.919 -7.220 1.00 51.53 219 PRO A N 1
ATOM 1693 C CA . PRO A 1 219 ? 19.467 11.796 -7.123 1.00 51.53 219 PRO A CA 1
ATOM 1694 C C . PRO A 1 219 ? 19.924 13.258 -7.128 1.00 51.53 219 PRO A C 1
ATOM 1696 O O . PRO A 1 219 ? 20.743 13.658 -6.300 1.00 51.53 219 PRO A O 1
ATOM 1699 N N . GLY A 1 220 ? 19.430 14.049 -8.086 1.00 50.66 220 GLY A N 1
ATOM 1700 C CA . GLY A 1 220 ? 19.670 15.498 -8.132 1.00 50.66 220 GLY A CA 1
ATOM 1701 C C . GLY A 1 220 ? 19.981 16.107 -9.500 1.00 50.66 220 GLY A C 1
ATOM 1702 O O . GLY A 1 220 ? 20.118 17.326 -9.578 1.00 50.66 220 GLY A O 1
ATOM 1703 N N . ASN A 1 221 ? 20.082 15.323 -10.579 1.00 52.72 221 ASN A N 1
ATOM 1704 C CA . ASN A 1 221 ? 20.360 15.866 -11.912 1.00 52.72 221 ASN A CA 1
ATOM 1705 C C . ASN A 1 221 ? 19.179 15.610 -12.863 1.00 52.72 221 ASN A C 1
ATOM 1707 O O . ASN A 1 221 ? 18.959 14.480 -13.274 1.00 52.72 221 ASN A O 1
ATOM 1711 N N . LEU A 1 222 ? 18.418 16.648 -13.229 1.00 55.09 222 LEU A N 1
ATOM 1712 C CA . LEU A 1 222 ? 17.269 16.598 -14.159 1.00 55.09 222 LEU A CA 1
ATOM 1713 C C . LEU A 1 222 ? 17.687 16.963 -15.602 1.00 55.09 222 LEU A C 1
ATOM 1715 O O . LEU A 1 222 ? 17.146 17.878 -16.215 1.00 55.09 222 LEU A O 1
ATOM 1719 N N . SER A 1 223 ? 18.699 16.292 -16.148 1.00 59.06 223 SER A N 1
ATOM 1720 C CA . SER A 1 223 ? 19.106 16.436 -17.551 1.00 59.06 223 SER A CA 1
ATOM 1721 C C . SER A 1 223 ? 18.281 15.541 -18.492 1.00 59.06 223 SER A C 1
ATOM 1723 O O . SER A 1 223 ? 17.671 14.560 -18.076 1.00 59.06 223 SER A O 1
ATOM 1725 N N . MET A 1 224 ? 18.323 15.799 -19.804 1.00 53.19 224 MET A N 1
ATOM 1726 C CA . MET A 1 224 ? 17.774 14.853 -20.788 1.00 53.19 224 MET A CA 1
ATOM 1727 C C . MET A 1 224 ? 18.478 13.484 -20.761 1.00 53.19 224 MET A C 1
ATOM 1729 O O . MET A 1 224 ? 17.873 12.494 -21.130 1.00 53.19 224 MET A O 1
ATOM 1733 N N . ALA A 1 225 ? 19.735 13.345 -20.338 1.00 58.75 225 ALA A N 1
ATOM 1734 C CA . ALA A 1 225 ? 20.306 11.998 -20.189 1.00 58.75 225 ALA A CA 1
ATOM 1735 C C . ALA A 1 225 ? 19.624 11.229 -19.035 1.00 58.75 225 ALA A C 1
ATOM 1737 O O . ALA A 1 225 ? 19.333 10.038 -19.167 1.00 58.75 225 ALA A O 1
ATOM 1738 N N . SER A 1 226 ? 19.262 11.948 -17.969 1.00 67.38 226 SER A N 1
ATOM 1739 C CA . SER A 1 226 ? 18.647 11.389 -16.763 1.00 67.38 226 SER A CA 1
ATOM 1740 C C . SER A 1 226 ? 17.128 11.240 -16.829 1.00 67.38 226 SER A C 1
ATOM 1742 O O . SER A 1 226 ? 16.557 10.438 -16.097 1.00 67.38 226 SER A O 1
ATOM 1744 N N . ALA A 1 227 ? 16.440 11.911 -17.760 1.00 75.69 227 ALA A N 1
ATOM 1745 C CA . ALA A 1 227 ? 14.995 11.733 -17.947 1.00 75.69 227 ALA A CA 1
ATOM 1746 C C . ALA A 1 227 ? 14.603 10.269 -18.235 1.00 75.69 227 ALA A C 1
ATOM 1748 O O . ALA A 1 227 ? 13.519 9.840 -17.849 1.00 75.69 227 ALA A O 1
ATOM 1749 N N . THR A 1 228 ? 15.511 9.473 -18.818 1.00 83.81 228 THR A N 1
ATOM 1750 C CA . THR A 1 228 ? 15.309 8.028 -19.024 1.00 83.81 228 THR A CA 1
ATOM 1751 C C . THR A 1 228 ? 15.232 7.217 -17.724 1.00 83.81 228 THR A C 1
ATOM 1753 O O . THR A 1 228 ? 14.672 6.122 -17.745 1.00 83.81 228 THR A O 1
ATOM 1756 N N . PHE A 1 229 ? 15.726 7.754 -16.603 1.00 85.50 229 PHE A N 1
ATOM 1757 C CA . PHE A 1 229 ? 15.699 7.154 -15.262 1.00 85.50 229 PHE A CA 1
ATOM 1758 C C . PHE A 1 229 ? 14.610 7.733 -14.351 1.00 85.50 229 PHE A C 1
ATOM 1760 O O . PHE A 1 229 ? 14.427 7.248 -13.233 1.00 85.50 229 PHE A O 1
ATOM 1767 N N . HIS A 1 230 ? 13.899 8.772 -14.795 1.00 88.44 230 HIS A N 1
ATOM 1768 C CA . HIS A 1 230 ? 12.873 9.427 -13.995 1.00 88.44 230 HIS A CA 1
ATOM 1769 C C . HIS A 1 230 ? 11.487 8.896 -14.331 1.00 88.44 230 HIS A C 1
ATOM 1771 O O . HIS A 1 230 ? 10.998 9.017 -15.457 1.00 88.44 230 HIS A O 1
ATOM 1777 N N . TRP A 1 231 ? 10.834 8.352 -13.315 1.00 92.38 231 TRP A N 1
ATOM 1778 C CA . TRP A 1 231 ? 9.523 7.738 -13.424 1.00 92.38 231 TRP A CA 1
ATOM 1779 C C . TRP A 1 231 ? 8.505 8.567 -12.665 1.00 92.38 231 TRP A C 1
ATOM 1781 O O . TRP A 1 231 ? 8.657 8.835 -11.474 1.00 92.38 231 TRP A O 1
ATOM 1791 N N . LYS A 1 232 ? 7.460 8.981 -13.366 1.00 93.25 232 LYS A N 1
ATOM 1792 C CA . LYS A 1 232 ? 6.302 9.633 -12.781 1.00 93.25 232 LYS A CA 1
ATOM 1793 C C . LYS A 1 232 ? 5.348 8.557 -12.274 1.00 93.25 232 LYS A C 1
ATOM 1795 O O . LYS A 1 232 ? 4.920 7.699 -13.047 1.00 93.25 232 LYS A O 1
ATOM 1800 N N . ILE A 1 233 ? 5.043 8.606 -10.983 1.00 94.12 233 ILE A N 1
ATOM 1801 C CA . ILE A 1 233 ? 4.120 7.695 -10.306 1.00 94.12 233 ILE A CA 1
ATOM 1802 C C . ILE A 1 233 ? 2.862 8.481 -9.958 1.00 94.12 233 ILE A C 1
ATOM 1804 O O . ILE A 1 233 ? 2.926 9.528 -9.310 1.00 94.12 233 ILE A O 1
ATOM 1808 N N . GLU A 1 234 ? 1.716 8.005 -10.432 1.00 92.44 234 GLU A N 1
ATOM 1809 C CA . GLU A 1 234 ? 0.433 8.692 -10.283 1.00 92.44 234 GLU A CA 1
ATOM 1810 C C . GLU A 1 234 ? -0.615 7.717 -9.731 1.00 92.44 234 GLU A C 1
ATOM 1812 O O . GLU A 1 234 ? -1.013 6.797 -10.450 1.00 92.44 234 GLU A O 1
ATOM 1817 N N . PRO A 1 235 ? -1.043 7.871 -8.463 1.00 89.69 235 PRO A N 1
ATOM 1818 C CA . PRO A 1 235 ? -2.062 7.016 -7.866 1.00 89.69 235 PRO A CA 1
ATOM 1819 C C . PRO A 1 235 ? -3.441 7.255 -8.487 1.00 89.69 235 PRO A C 1
ATOM 1821 O O . PRO A 1 235 ? -3.812 8.387 -8.805 1.00 89.69 235 PRO A O 1
ATOM 1824 N N . HIS A 1 236 ? -4.230 6.188 -8.591 1.00 83.00 236 HIS A N 1
ATOM 1825 C CA . HIS A 1 236 ? -5.632 6.229 -9.005 1.00 83.00 236 HIS A CA 1
ATOM 1826 C C . HIS A 1 236 ? -6.550 6.217 -7.784 1.00 83.00 236 HIS A C 1
ATOM 1828 O O . HIS A 1 236 ? -6.940 5.168 -7.264 1.00 83.00 236 HIS A O 1
ATOM 1834 N N . GLY A 1 237 ? -6.902 7.418 -7.322 1.00 70.69 237 GLY A N 1
ATOM 1835 C CA . GLY A 1 237 ? -7.783 7.607 -6.172 1.00 70.69 237 GLY A CA 1
ATOM 1836 C C . GLY A 1 237 ? -7.204 7.004 -4.890 1.00 70.69 237 GLY A C 1
ATOM 1837 O O . GLY A 1 237 ? -6.069 7.291 -4.520 1.00 70.69 237 GLY A O 1
ATOM 1838 N N . ASN A 1 238 ? -8.005 6.172 -4.223 1.00 61.47 238 ASN A N 1
ATOM 1839 C CA . ASN A 1 238 ? -7.708 5.580 -2.910 1.00 61.47 238 ASN A CA 1
ATOM 1840 C C . ASN A 1 238 ? -7.213 4.127 -3.000 1.00 61.47 238 ASN A C 1
ATOM 1842 O O . ASN A 1 238 ? -7.057 3.444 -1.985 1.00 61.47 238 ASN A O 1
ATOM 1846 N N . SER A 1 239 ? -7.042 3.637 -4.226 1.00 68.88 239 SER A N 1
ATOM 1847 C CA . SER A 1 239 ? -6.634 2.269 -4.504 1.00 68.88 239 SER A CA 1
ATOM 1848 C C . SER A 1 239 ? -5.118 2.106 -4.369 1.00 68.88 239 SER A C 1
ATOM 1850 O O . SER A 1 239 ? -4.358 3.067 -4.234 1.00 68.88 239 SER A O 1
ATOM 1852 N N . ASN A 1 240 ? -4.661 0.860 -4.432 1.00 76.12 240 ASN A N 1
ATOM 1853 C CA . ASN A 1 240 ? -3.255 0.542 -4.642 1.00 76.12 240 ASN A CA 1
ATOM 1854 C C . ASN A 1 240 ? -2.857 0.608 -6.126 1.00 76.12 240 ASN A C 1
ATOM 1856 O O . ASN A 1 240 ? -1.777 0.130 -6.452 1.00 76.12 240 ASN A O 1
ATOM 1860 N N . GLU A 1 241 ? -3.688 1.165 -7.011 1.00 89.44 241 GLU A N 1
ATOM 1861 C CA . GLU A 1 241 ? -3.424 1.237 -8.445 1.00 89.44 241 GLU A CA 1
ATOM 1862 C C . GLU A 1 241 ? -2.732 2.536 -8.851 1.00 89.44 241 GLU A C 1
ATOM 1864 O O . GLU A 1 241 ? -3.049 3.629 -8.378 1.00 89.44 241 GLU A O 1
ATOM 1869 N N . TYR A 1 242 ? -1.804 2.414 -9.793 1.00 93.00 242 TYR A N 1
ATOM 1870 C CA . TYR A 1 242 ? -0.950 3.492 -10.254 1.00 93.00 242 TYR A CA 1
ATOM 1871 C C . TYR A 1 242 ? -0.849 3.496 -11.769 1.00 93.00 242 TYR A C 1
ATOM 1873 O O . TYR A 1 242 ? -0.860 2.460 -12.439 1.00 93.00 242 TYR A O 1
ATOM 1881 N N . THR A 1 243 ? -0.686 4.697 -12.307 1.00 94.25 243 THR A N 1
ATOM 1882 C CA . THR A 1 243 ? -0.039 4.898 -13.599 1.00 94.25 243 THR A CA 1
ATOM 1883 C C . THR A 1 243 ? 1.430 5.164 -13.369 1.00 94.25 243 THR A C 1
ATOM 1885 O O . THR A 1 243 ? 1.804 6.004 -12.552 1.00 94.25 243 THR A O 1
ATOM 1888 N N . ILE A 1 244 ? 2.250 4.415 -14.092 1.00 95.25 244 ILE A N 1
ATOM 1889 C CA . ILE A 1 244 ? 3.697 4.544 -14.080 1.00 95.25 244 ILE A CA 1
ATOM 1890 C C . ILE A 1 244 ? 4.082 5.037 -15.468 1.00 95.25 244 ILE A C 1
ATOM 1892 O O . ILE A 1 244 ? 3.808 4.363 -16.456 1.00 95.25 244 ILE A O 1
ATOM 1896 N N . SER A 1 245 ? 4.702 6.206 -15.544 1.00 93.81 245 SER A N 1
ATOM 1897 C CA . SER A 1 245 ? 5.121 6.830 -16.802 1.00 93.81 245 SER A CA 1
ATOM 1898 C C . SER A 1 245 ? 6.596 7.193 -16.722 1.00 93.81 245 SER A C 1
ATOM 1900 O O . SER A 1 245 ? 7.105 7.478 -15.641 1.00 93.81 245 SER A O 1
ATOM 1902 N N . ASN A 1 246 ? 7.302 7.221 -17.848 1.00 91.94 246 ASN A N 1
ATOM 1903 C CA . ASN A 1 246 ? 8.671 7.739 -17.874 1.00 91.94 246 ASN A CA 1
ATOM 1904 C C . ASN A 1 246 ? 8.677 9.205 -18.321 1.00 91.94 246 ASN A C 1
ATOM 1906 O O . ASN A 1 246 ? 8.031 9.529 -19.316 1.00 91.94 246 ASN A O 1
ATOM 1910 N N . LEU A 1 247 ? 9.427 10.077 -17.643 1.00 86.81 247 LEU A N 1
ATOM 1911 C CA . LEU A 1 247 ? 9.495 11.500 -18.002 1.00 86.81 247 LEU A CA 1
ATOM 1912 C C . LEU A 1 247 ? 10.153 11.756 -19.362 1.00 86.81 247 LEU A C 1
ATOM 1914 O O . LEU A 1 247 ? 9.897 12.784 -19.972 1.00 86.81 247 LEU A O 1
ATOM 1918 N N . GLY A 1 248 ? 10.985 10.841 -19.861 1.00 81.19 248 GLY A N 1
ATOM 1919 C CA . GLY A 1 248 ? 11.610 10.986 -21.171 1.00 81.19 248 GLY A CA 1
ATOM 1920 C C . GLY A 1 248 ? 10.635 10.871 -22.348 1.00 81.19 248 GLY A C 1
ATOM 1921 O O . GLY A 1 248 ? 10.883 11.460 -23.397 1.00 81.19 248 GLY A O 1
ATOM 1922 N N . LEU A 1 249 ? 9.542 10.116 -22.196 1.00 84.81 249 LEU A N 1
ATOM 1923 C CA . LEU A 1 249 ? 8.536 9.925 -23.251 1.00 84.81 249 LEU A CA 1
ATOM 1924 C C . LEU A 1 249 ? 7.140 10.435 -22.877 1.00 84.81 249 LEU A C 1
ATOM 1926 O O . LEU A 1 249 ? 6.286 10.514 -23.753 1.00 84.81 249 LEU A O 1
ATOM 1930 N N . GLU A 1 250 ? 6.905 10.737 -21.599 1.00 86.38 250 GLU A N 1
ATOM 1931 C CA . GLU A 1 250 ? 5.631 11.221 -21.048 1.00 86.38 250 GLU A CA 1
ATOM 1932 C C . GLU A 1 250 ? 4.419 10.345 -21.405 1.00 86.38 250 GLU A C 1
ATOM 1934 O O . GLU A 1 250 ? 3.282 10.807 -21.486 1.00 86.38 250 GLU A O 1
ATOM 1939 N N . VAL A 1 251 ? 4.657 9.047 -21.596 1.00 89.62 251 VAL A N 1
ATOM 1940 C CA . VAL A 1 251 ? 3.619 8.042 -21.842 1.00 89.62 251 VAL A CA 1
ATOM 1941 C C . VAL A 1 251 ? 3.665 6.959 -20.765 1.00 89.62 251 VAL A C 1
ATOM 1943 O O . VAL A 1 251 ? 4.750 6.667 -20.238 1.00 89.62 251 VAL A O 1
ATOM 1946 N N . PRO A 1 252 ? 2.509 6.356 -20.437 1.00 94.06 252 PRO A N 1
ATOM 1947 C CA . PRO A 1 252 ? 2.449 5.304 -19.440 1.00 94.06 252 PRO A CA 1
ATOM 1948 C C . PRO A 1 252 ? 3.160 4.041 -19.918 1.00 94.06 252 PRO A C 1
ATOM 1950 O O . PRO A 1 252 ? 3.435 3.845 -21.106 1.00 94.06 252 PRO A O 1
ATOM 1953 N N . VAL A 1 253 ? 3.486 3.173 -18.970 1.00 94.75 253 VAL A N 1
ATOM 1954 C CA . VAL A 1 253 ? 3.929 1.815 -19.261 1.00 94.75 253 VAL A CA 1
ATOM 1955 C C . VAL A 1 253 ? 2.735 0.889 -19.458 1.00 94.75 253 VAL A C 1
ATOM 1957 O O . VAL A 1 253 ? 1.652 1.126 -18.932 1.00 94.75 253 VAL A O 1
ATOM 1960 N N . HIS A 1 254 ? 2.939 -0.175 -20.223 1.00 94.38 254 HIS A N 1
ATOM 1961 C CA . HIS A 1 254 ? 1.972 -1.243 -20.425 1.00 94.38 254 HIS A CA 1
ATOM 1962 C C . HIS A 1 254 ? 2.677 -2.549 -20.787 1.00 94.38 254 HIS A C 1
ATOM 1964 O O . HIS A 1 254 ? 3.835 -2.560 -21.214 1.00 94.38 254 HIS A O 1
ATOM 1970 N N . LYS A 1 255 ? 1.978 -3.665 -20.631 1.00 93.12 255 LYS A N 1
ATOM 1971 C CA . LYS A 1 255 ? 2.453 -4.989 -20.990 1.00 93.12 255 LYS A CA 1
ATOM 1972 C C . LYS A 1 255 ? 2.198 -5.268 -22.463 1.00 93.12 255 LYS A C 1
ATOM 1974 O O . LYS A 1 255 ? 1.124 -5.007 -23.004 1.00 93.12 255 LYS A O 1
ATOM 1979 N N . ILE A 1 256 ? 3.179 -5.898 -23.093 1.00 92.88 256 ILE A N 1
ATOM 1980 C CA . ILE A 1 256 ? 3.014 -6.585 -24.369 1.00 92.88 256 ILE A CA 1
ATOM 1981 C C . ILE A 1 256 ? 3.569 -7.987 -24.164 1.00 92.88 256 ILE A C 1
ATOM 1983 O O . ILE A 1 256 ? 4.770 -8.164 -23.943 1.00 92.88 256 ILE A O 1
ATOM 1987 N N . SER A 1 257 ? 2.694 -8.994 -24.233 1.00 91.62 257 SER A N 1
ATOM 1988 C CA . SER A 1 257 ? 3.037 -10.360 -23.822 1.00 91.62 257 SER A CA 1
ATOM 1989 C C . SER A 1 257 ? 3.561 -10.363 -22.373 1.00 91.62 257 SER A C 1
ATOM 1991 O O . SER A 1 257 ? 2.886 -9.869 -21.475 1.00 91.62 257 SER A O 1
ATOM 1993 N N . ASN A 1 258 ? 4.762 -10.884 -22.137 1.00 94.44 258 ASN A N 1
ATOM 1994 C CA . ASN A 1 258 ? 5.404 -10.990 -20.832 1.00 94.44 258 ASN A CA 1
ATOM 1995 C C . ASN A 1 258 ? 6.441 -9.887 -20.556 1.00 94.44 258 ASN A C 1
ATOM 1997 O O . ASN A 1 258 ? 7.270 -10.061 -19.667 1.00 94.44 258 ASN A O 1
ATOM 2001 N N . LEU A 1 259 ? 6.455 -8.799 -21.326 1.00 95.06 259 LEU A N 1
ATOM 2002 C CA . LEU A 1 259 ? 7.421 -7.704 -21.202 1.00 95.06 259 LEU A CA 1
ATOM 2003 C C . LEU A 1 259 ? 6.704 -6.366 -21.014 1.00 95.06 259 LEU A C 1
ATOM 2005 O O . LEU A 1 259 ? 5.561 -6.205 -21.443 1.00 95.06 259 LEU A O 1
ATOM 2009 N N . ILE A 1 260 ? 7.394 -5.404 -20.401 1.00 95.44 260 ILE A N 1
ATOM 2010 C CA . ILE A 1 260 ? 6.857 -4.064 -20.145 1.00 95.44 260 ILE A CA 1
ATOM 2011 C C . ILE A 1 260 ? 7.453 -3.052 -21.122 1.00 95.44 260 ILE A C 1
ATOM 2013 O O . ILE A 1 260 ? 8.669 -2.967 -21.278 1.00 95.44 260 ILE A O 1
ATOM 2017 N N . PHE A 1 261 ? 6.591 -2.260 -21.748 1.00 94.69 261 PHE A N 1
ATOM 2018 C CA . PHE A 1 261 ? 6.916 -1.218 -22.717 1.00 94.69 261 PHE A CA 1
ATOM 2019 C C . PHE A 1 261 ? 6.337 0.118 -22.265 1.00 94.69 261 PHE A C 1
ATOM 2021 O O . PHE A 1 261 ? 5.441 0.163 -21.432 1.00 94.69 261 PHE A O 1
ATOM 2028 N N . THR A 1 262 ? 6.818 1.215 -22.839 1.00 92.12 262 THR A N 1
ATOM 2029 C CA . THR A 1 262 ? 6.109 2.501 -22.791 1.00 92.12 262 THR A CA 1
ATOM 2030 C C . THR A 1 262 ? 5.130 2.604 -23.957 1.00 92.12 262 THR A C 1
ATOM 2032 O O . THR A 1 262 ? 5.365 2.028 -25.013 1.00 92.12 262 THR A O 1
ATOM 2035 N N . GLY A 1 263 ? 4.021 3.324 -23.802 1.00 88.69 263 GLY A N 1
ATOM 2036 C CA . GLY A 1 263 ? 3.073 3.596 -24.884 1.00 88.69 263 GLY A CA 1
ATOM 2037 C C . GLY A 1 263 ? 1.683 3.970 -24.382 1.00 88.69 263 GLY A C 1
ATOM 2038 O O . GLY A 1 263 ? 1.401 3.893 -23.195 1.00 88.69 263 GLY A O 1
ATOM 2039 N N . GLN A 1 264 ? 0.813 4.395 -25.298 1.00 85.31 264 GLN A N 1
ATOM 2040 C CA . GLN A 1 264 ? -0.560 4.785 -24.968 1.00 85.31 264 GLN A CA 1
ATOM 2041 C C . GLN A 1 264 ? -1.352 3.564 -24.490 1.00 85.31 264 GLN A C 1
ATOM 2043 O O . GLN A 1 264 ? -1.563 2.626 -25.258 1.00 85.31 264 GLN A O 1
ATOM 2048 N N . SER A 1 265 ? -1.752 3.572 -23.221 1.00 85.19 265 SER A N 1
ATOM 2049 C CA . SER A 1 265 ? -2.482 2.484 -22.578 1.00 85.19 265 SER A CA 1
ATOM 2050 C C . SER A 1 265 ? -3.204 2.988 -21.333 1.00 85.19 265 SER A C 1
ATOM 2052 O O . SER A 1 265 ? -2.703 3.873 -20.639 1.00 85.19 265 SER A O 1
ATOM 2054 N N . ASP A 1 266 ? -4.343 2.369 -21.031 1.00 85.25 266 ASP A N 1
ATOM 2055 C CA . ASP A 1 266 ? -5.085 2.558 -19.780 1.00 85.25 266 ASP A CA 1
ATOM 2056 C C . ASP A 1 266 ? -4.713 1.511 -18.717 1.00 85.25 266 ASP A C 1
ATOM 2058 O O . ASP A 1 266 ? -5.370 1.413 -17.680 1.00 85.25 266 ASP A O 1
ATOM 2062 N N . GLU A 1 267 ? -3.677 0.703 -18.966 1.00 89.88 267 GLU A N 1
ATOM 2063 C CA . GLU A 1 267 ? -3.240 -0.316 -18.019 1.00 89.88 267 GLU A CA 1
ATOM 2064 C C . GLU A 1 267 ? -2.793 0.304 -16.690 1.00 89.88 267 GLU A C 1
ATOM 2066 O O . GLU A 1 267 ? -2.103 1.327 -16.634 1.00 89.88 267 GLU A O 1
ATOM 2071 N N . ARG A 1 268 ? -3.221 -0.337 -15.603 1.00 91.50 268 ARG A N 1
ATOM 2072 C CA . ARG A 1 268 ? -2.932 0.068 -14.232 1.00 91.50 268 ARG A CA 1
ATOM 2073 C C . ARG A 1 268 ? -2.080 -0.983 -13.543 1.00 91.50 268 ARG A C 1
ATOM 2075 O O . ARG A 1 268 ? -2.184 -2.181 -13.827 1.00 91.50 268 ARG A O 1
ATOM 2082 N N . PHE A 1 269 ? -1.243 -0.508 -12.629 1.00 93.44 269 PHE A N 1
ATOM 2083 C CA . PHE A 1 269 ? -0.345 -1.350 -11.858 1.00 93.44 269 PHE A CA 1
ATOM 2084 C C . PHE A 1 269 ? -0.635 -1.205 -10.375 1.00 93.44 269 PHE A C 1
ATOM 2086 O O . PHE A 1 269 ? -0.651 -0.091 -9.858 1.00 93.44 269 PHE A O 1
ATOM 2093 N N . ALA A 1 270 ? -0.811 -2.325 -9.687 1.00 90.75 270 ALA A N 1
ATOM 2094 C CA . ALA A 1 270 ? -0.909 -2.341 -8.244 1.00 90.75 270 ALA A CA 1
ATOM 2095 C C . ALA A 1 270 ? 0.496 -2.272 -7.623 1.00 90.75 270 ALA A C 1
ATOM 2097 O O . ALA A 1 270 ? 1.324 -3.146 -7.885 1.00 90.75 270 ALA A O 1
ATOM 2098 N N . ILE A 1 271 ? 0.776 -1.258 -6.800 1.00 91.19 271 ILE A N 1
ATOM 2099 C CA . ILE A 1 271 ? 2.010 -1.197 -5.998 1.00 91.19 271 ILE A CA 1
ATOM 2100 C C . ILE A 1 271 ? 1.680 -1.644 -4.577 1.00 91.19 271 ILE A C 1
ATOM 2102 O O . ILE A 1 271 ? 0.817 -1.064 -3.916 1.00 91.19 271 ILE A O 1
ATOM 2106 N N . GLU A 1 272 ? 2.381 -2.668 -4.098 1.00 87.88 272 GLU A N 1
ATOM 2107 C CA . GLU A 1 272 ? 2.153 -3.262 -2.779 1.00 87.88 272 GLU A CA 1
ATOM 2108 C C . GLU A 1 272 ? 3.438 -3.306 -1.956 1.00 87.88 272 GLU A C 1
ATOM 2110 O O . GLU A 1 272 ? 4.508 -3.608 -2.484 1.00 87.88 272 GLU A O 1
ATOM 2115 N N . TYR A 1 273 ? 3.329 -3.043 -0.653 1.00 86.25 273 TYR A N 1
ATOM 2116 C CA . TYR A 1 273 ? 4.456 -3.123 0.274 1.00 86.25 273 TYR A CA 1
ATOM 2117 C C . TYR A 1 273 ? 4.984 -4.558 0.374 1.00 86.25 273 TYR A C 1
ATOM 2119 O O . TYR A 1 273 ? 4.213 -5.501 0.541 1.00 86.25 273 TYR A O 1
ATOM 2127 N N . ALA A 1 274 ? 6.302 -4.719 0.277 1.00 85.94 274 ALA A N 1
ATOM 2128 C CA . ALA A 1 274 ? 6.986 -6.011 0.243 1.00 85.94 274 ALA A CA 1
ATOM 2129 C C . ALA A 1 274 ? 8.011 -6.180 1.379 1.00 85.94 274 ALA A C 1
ATOM 2131 O O . ALA A 1 274 ? 8.851 -7.086 1.327 1.00 85.94 274 ALA A O 1
ATOM 2132 N N . GLY A 1 275 ? 7.936 -5.320 2.399 1.00 82.69 275 GLY A N 1
ATOM 2133 C CA . GLY A 1 275 ? 8.834 -5.305 3.548 1.00 82.69 275 GLY A CA 1
ATOM 2134 C C . GLY A 1 275 ? 9.944 -4.268 3.422 1.00 82.69 275 GLY A C 1
ATOM 2135 O O . GLY A 1 275 ? 9.829 -3.286 2.688 1.00 82.69 275 GLY A O 1
ATOM 2136 N N . GLN A 1 276 ? 11.029 -4.514 4.152 1.00 82.50 276 GLN A N 1
ATOM 2137 C CA . GLN A 1 276 ? 12.247 -3.716 4.086 1.00 82.50 276 GLN A CA 1
ATOM 2138 C C . GLN A 1 276 ? 13.402 -4.544 3.536 1.00 82.50 276 GLN A C 1
ATOM 2140 O O . GLN A 1 276 ? 13.457 -5.761 3.747 1.00 82.50 276 GLN A O 1
ATOM 2145 N N . ASP A 1 277 ? 14.316 -3.878 2.842 1.00 80.69 277 ASP A N 1
ATOM 2146 C CA . ASP A 1 277 ? 15.584 -4.469 2.433 1.00 80.69 277 ASP A CA 1
ATOM 2147 C C . ASP A 1 277 ? 16.573 -4.573 3.615 1.00 80.69 277 ASP A C 1
ATOM 2149 O O . ASP A 1 277 ? 16.291 -4.198 4.760 1.00 80.69 277 ASP A O 1
ATOM 2153 N N . VAL A 1 278 ? 17.780 -5.071 3.338 1.00 77.38 278 VAL A N 1
ATOM 2154 C CA . VAL A 1 278 ? 18.864 -5.175 4.333 1.00 77.38 278 VAL A CA 1
ATOM 2155 C C . VAL A 1 278 ? 19.309 -3.822 4.908 1.00 77.38 278 VAL A C 1
ATOM 2157 O O . VAL A 1 278 ? 19.883 -3.781 5.998 1.00 77.38 278 VAL A O 1
ATOM 2160 N N . SER A 1 279 ? 19.030 -2.723 4.205 1.00 77.94 279 SER A N 1
ATOM 2161 C CA . SER A 1 279 ? 19.331 -1.347 4.610 1.00 77.94 279 SER A CA 1
ATOM 2162 C C . SER A 1 279 ? 18.194 -0.709 5.414 1.00 77.94 279 SER A C 1
ATOM 2164 O O . SER A 1 279 ? 18.326 0.439 5.842 1.00 77.94 279 SER A O 1
ATOM 2166 N N . LYS A 1 280 ? 17.113 -1.459 5.679 1.00 79.19 280 LYS A N 1
ATOM 2167 C CA . LYS A 1 280 ? 15.872 -1.002 6.327 1.00 79.19 280 LYS A CA 1
ATOM 2168 C C . LYS A 1 280 ? 15.099 0.031 5.511 1.00 79.19 280 LYS A C 1
ATOM 2170 O O . LYS A 1 280 ? 14.352 0.834 6.070 1.00 79.19 280 LYS A O 1
ATOM 2175 N N . GLU A 1 281 ? 15.282 0.024 4.201 1.00 80.81 281 GLU A N 1
ATOM 2176 C CA . GLU A 1 281 ? 14.520 0.858 3.290 1.00 80.81 281 GLU A CA 1
ATOM 2177 C C . GLU A 1 281 ? 13.305 0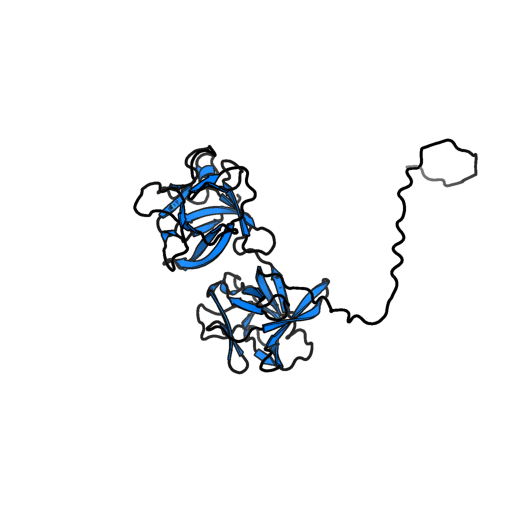.087 2.780 1.00 80.81 281 GLU A C 1
ATOM 2179 O O . GLU A 1 281 ? 13.367 -1.117 2.530 1.00 80.81 281 GLU A O 1
ATOM 2184 N N . ASP A 1 282 ? 12.182 0.786 2.648 1.00 84.31 282 ASP A N 1
ATOM 2185 C CA . ASP A 1 282 ? 10.928 0.188 2.208 1.00 84.31 282 ASP A CA 1
ATOM 2186 C C . ASP A 1 282 ? 11.017 -0.262 0.741 1.00 84.31 282 ASP A C 1
ATOM 2188 O O . ASP A 1 282 ? 11.403 0.507 -0.148 1.00 84.31 282 ASP A O 1
ATOM 2192 N N . VAL A 1 283 ? 10.624 -1.511 0.490 1.00 90.25 283 VAL A N 1
ATOM 2193 C CA . VAL A 1 283 ? 10.581 -2.125 -0.842 1.00 90.25 283 VAL A CA 1
ATOM 2194 C C . VAL A 1 283 ? 9.174 -2.604 -1.175 1.00 90.25 283 VAL A C 1
ATOM 2196 O O . VAL A 1 283 ? 8.365 -2.915 -0.302 1.00 90.25 283 VAL A O 1
ATOM 2199 N N . PHE A 1 284 ? 8.875 -2.668 -2.467 1.00 93.00 284 PHE A N 1
ATOM 2200 C CA . PHE A 1 284 ? 7.529 -2.850 -2.995 1.00 93.00 284 PHE A CA 1
ATOM 2201 C C . PHE A 1 284 ? 7.514 -3.858 -4.143 1.00 93.00 284 PHE A C 1
ATOM 2203 O O . PHE A 1 284 ? 8.509 -4.044 -4.835 1.00 93.00 284 PHE A O 1
ATOM 2210 N N . THR A 1 285 ? 6.369 -4.480 -4.395 1.00 93.88 285 THR A N 1
ATOM 2211 C CA . THR A 1 285 ? 6.111 -5.209 -5.645 1.00 93.88 285 THR A CA 1
ATOM 2212 C C . THR A 1 285 ? 5.266 -4.348 -6.574 1.00 93.88 285 THR A C 1
ATOM 2214 O O . THR A 1 285 ? 4.440 -3.561 -6.112 1.00 93.88 285 THR A O 1
ATOM 2217 N N . ILE A 1 286 ? 5.470 -4.499 -7.883 1.00 95.38 286 ILE A N 1
ATOM 2218 C CA . ILE A 1 286 ? 4.656 -3.854 -8.919 1.00 95.38 286 ILE A CA 1
ATOM 2219 C C . ILE A 1 286 ? 3.922 -4.966 -9.663 1.00 95.38 286 ILE A C 1
ATOM 2221 O O . ILE A 1 286 ? 4.554 -5.784 -10.337 1.00 95.38 286 ILE A O 1
ATOM 2225 N N . LYS A 1 287 ? 2.601 -5.024 -9.516 1.00 93.94 287 LYS A N 1
ATOM 2226 C CA . LYS A 1 287 ? 1.736 -6.022 -10.149 1.00 93.94 287 LYS A CA 1
ATOM 2227 C C . LYS A 1 287 ? 0.913 -5.392 -11.253 1.00 93.94 287 LYS A C 1
ATOM 2229 O O . LYS A 1 287 ? 0.567 -4.221 -11.173 1.00 93.94 287 LYS A O 1
ATOM 2234 N N . VAL A 1 288 ? 0.555 -6.162 -12.267 1.00 90.62 288 VAL A N 1
ATOM 2235 C CA . VAL A 1 288 ? -0.453 -5.722 -13.238 1.00 90.62 288 VAL A CA 1
ATOM 2236 C C . VAL A 1 288 ? -1.824 -5.855 -12.578 1.00 90.62 288 VAL A C 1
ATOM 2238 O O . VAL A 1 288 ? -2.178 -6.952 -12.179 1.00 90.62 288 VAL A O 1
ATOM 2241 N N . SER A 1 289 ? -2.627 -4.795 -12.473 1.00 84.12 289 SER A N 1
ATOM 2242 C CA . SER A 1 289 ? -3.901 -4.868 -11.729 1.00 84.12 289 SER A CA 1
ATOM 2243 C C . SER A 1 289 ? -4.871 -5.940 -12.249 1.00 84.12 289 SER A C 1
ATOM 2245 O O . SER A 1 289 ? -5.650 -6.505 -11.488 1.00 84.12 289 SER A O 1
ATOM 2247 N N . SER A 1 290 ? -4.823 -6.238 -13.551 1.00 81.44 290 SER A N 1
ATOM 2248 C CA . SER A 1 290 ? -5.714 -7.208 -14.201 1.00 81.44 290 SER A CA 1
ATOM 2249 C C . SER A 1 290 ? -5.306 -8.677 -14.025 1.00 81.44 290 SER A C 1
ATOM 2251 O O . SER A 1 290 ? -6.064 -9.562 -14.420 1.00 81.44 290 SER A O 1
ATOM 2253 N N . GLU A 1 291 ? -4.127 -8.974 -13.465 1.00 85.06 291 GLU A N 1
ATOM 2254 C CA . GLU A 1 291 ? -3.624 -10.346 -13.346 1.00 85.06 291 GLU A CA 1
ATOM 2255 C C . GLU A 1 291 ? -2.633 -10.525 -12.188 1.00 85.06 291 GLU A C 1
ATOM 2257 O O . GLU A 1 291 ? -2.011 -9.590 -11.705 1.00 85.06 291 GLU A O 1
ATOM 2262 N N . ASN A 1 292 ? -2.408 -11.762 -11.748 1.00 83.62 292 ASN A N 1
ATOM 2263 C CA . ASN A 1 292 ? -1.484 -12.033 -10.643 1.00 83.62 292 ASN A CA 1
ATOM 2264 C C . ASN A 1 292 ? -0.013 -12.157 -11.103 1.00 83.62 292 ASN A C 1
ATOM 2266 O O . ASN A 1 292 ? 0.695 -13.098 -10.726 1.00 83.62 292 ASN A O 1
ATOM 2270 N N . SER A 1 293 ? 0.423 -11.228 -11.955 1.00 92.94 293 SER A N 1
ATOM 2271 C CA . SER A 1 293 ? 1.787 -11.145 -12.484 1.00 92.94 293 SER A CA 1
ATOM 2272 C C . SER A 1 293 ? 2.498 -9.917 -11.934 1.00 92.94 293 SER A C 1
ATOM 2274 O O . SER A 1 293 ? 1.908 -8.842 -11.829 1.00 92.94 293 SER A O 1
ATOM 2276 N N . VAL A 1 294 ? 3.786 -10.064 -11.636 1.00 96.38 294 VAL A N 1
ATOM 2277 C CA . VAL A 1 294 ? 4.624 -9.018 -11.051 1.00 96.38 294 VAL A CA 1
ATOM 2278 C C . VAL A 1 294 ? 5.842 -8.729 -11.909 1.00 96.38 294 VAL A C 1
ATOM 2280 O O . VAL A 1 294 ? 6.392 -9.614 -12.576 1.00 96.38 294 VAL A O 1
ATOM 2283 N N . TRP A 1 295 ? 6.277 -7.475 -11.869 1.00 97.00 295 TRP A N 1
ATOM 2284 C CA . TRP A 1 295 ? 7.491 -7.029 -12.531 1.00 97.00 295 TRP A CA 1
ATOM 2285 C C . TRP A 1 295 ? 8.696 -7.750 -11.938 1.00 97.00 295 TRP A C 1
ATOM 2287 O O . TRP A 1 295 ? 8.959 -7.674 -10.739 1.00 97.00 295 TRP A O 1
ATOM 2297 N N . THR A 1 296 ? 9.421 -8.450 -12.802 1.00 95.88 296 THR A N 1
ATOM 2298 C CA . THR A 1 296 ? 10.557 -9.295 -12.455 1.00 95.88 296 THR A CA 1
ATOM 2299 C C . THR A 1 296 ? 11.715 -9.041 -13.406 1.00 95.88 296 THR A C 1
ATOM 2301 O O . THR A 1 296 ? 11.528 -8.936 -14.624 1.00 95.88 296 THR A O 1
ATOM 2304 N N . VAL A 1 297 ? 12.924 -9.015 -12.855 1.00 93.75 297 VAL A N 1
ATOM 2305 C CA . VAL A 1 297 ? 14.170 -8.854 -13.612 1.00 93.75 297 VAL A CA 1
ATOM 2306 C C . VAL A 1 297 ? 14.981 -10.147 -13.563 1.00 93.75 297 VAL A C 1
ATOM 2308 O O . VAL A 1 297 ? 14.943 -10.876 -12.572 1.00 93.75 297 VAL A O 1
ATOM 2311 N N . ASP A 1 298 ? 15.693 -10.478 -14.637 1.00 90.69 298 ASP A N 1
ATOM 2312 C CA . ASP A 1 298 ? 16.652 -11.580 -14.614 1.00 90.69 298 ASP A CA 1
ATOM 2313 C C . ASP A 1 298 ? 17.994 -11.069 -14.092 1.00 90.69 298 ASP A C 1
ATOM 2315 O O . ASP A 1 298 ? 18.652 -10.254 -14.733 1.00 90.69 298 ASP A O 1
ATOM 2319 N N . THR A 1 299 ? 18.407 -11.565 -12.930 1.00 82.94 299 THR A N 1
ATOM 2320 C CA . THR A 1 299 ? 19.631 -11.144 -12.237 1.00 82.94 299 THR A CA 1
ATOM 2321 C C . THR A 1 299 ? 20.909 -11.689 -12.869 1.00 82.94 299 THR A C 1
ATOM 2323 O O . THR A 1 299 ? 21.999 -11.295 -12.470 1.00 82.94 299 THR A O 1
ATOM 2326 N N . ASN A 1 300 ? 20.802 -12.593 -13.848 1.00 84.88 300 ASN A N 1
ATOM 2327 C CA . ASN A 1 300 ? 21.958 -13.152 -14.552 1.00 84.88 300 ASN A CA 1
ATOM 2328 C C . ASN A 1 300 ? 22.256 -12.435 -15.877 1.00 84.88 300 ASN A C 1
ATOM 2330 O O . ASN A 1 300 ? 23.277 -12.710 -16.509 1.00 84.88 300 ASN A O 1
ATOM 2334 N N . THR A 1 301 ? 21.383 -11.520 -16.307 1.00 82.00 301 THR A N 1
ATOM 2335 C CA . THR A 1 301 ? 21.460 -10.869 -17.619 1.00 82.00 301 THR A CA 1
ATOM 2336 C C . THR A 1 301 ? 21.705 -9.370 -17.491 1.00 82.00 301 THR A C 1
ATOM 2338 O O . THR A 1 301 ? 20.805 -8.613 -17.129 1.00 82.00 301 THR A O 1
ATOM 2341 N N . VAL A 1 302 ? 22.911 -8.913 -17.850 1.00 78.44 302 VAL A N 1
ATOM 2342 C CA . VAL A 1 302 ? 23.238 -7.475 -17.869 1.00 78.44 302 VAL A CA 1
ATOM 2343 C C . VAL A 1 302 ? 22.255 -6.756 -18.782 1.00 78.44 302 VAL A C 1
ATOM 2345 O O . VAL A 1 302 ? 22.049 -7.159 -19.927 1.00 78.44 302 VAL A O 1
ATOM 2348 N N . ARG A 1 303 ? 21.650 -5.679 -18.276 1.00 82.94 303 ARG A N 1
ATOM 2349 C CA . ARG A 1 303 ? 20.585 -4.950 -18.973 1.00 82.94 303 ARG A CA 1
ATOM 2350 C C . ARG A 1 303 ? 19.335 -5.786 -19.251 1.00 82.94 303 ARG A C 1
ATOM 2352 O O . ARG A 1 303 ? 18.753 -5.687 -20.336 1.00 82.94 303 ARG A O 1
ATOM 2359 N N . SER A 1 304 ? 18.931 -6.598 -18.270 1.00 89.44 304 SER A N 1
ATOM 2360 C CA . SER A 1 304 ? 17.694 -7.377 -18.321 1.00 89.44 304 SER A CA 1
ATOM 2361 C C . SER A 1 304 ? 16.494 -6.473 -18.561 1.00 89.44 304 SER A C 1
ATOM 2363 O O . SER A 1 304 ? 16.287 -5.480 -17.863 1.00 89.44 304 SER A O 1
ATOM 2365 N N . ASN A 1 305 ? 15.652 -6.875 -19.507 1.00 94.25 305 ASN A N 1
ATOM 2366 C CA . ASN A 1 305 ? 14.333 -6.281 -19.663 1.00 94.25 305 ASN A CA 1
ATOM 2367 C C . ASN A 1 305 ? 13.480 -6.589 -18.426 1.00 94.25 305 ASN A C 1
ATOM 2369 O O . ASN A 1 305 ? 13.671 -7.620 -17.770 1.00 94.25 305 ASN A O 1
ATOM 2373 N N . VAL A 1 306 ? 12.523 -5.714 -18.133 1.00 95.56 306 VAL A N 1
ATOM 2374 C CA . VAL A 1 306 ? 11.499 -5.996 -17.129 1.00 95.56 306 VAL A CA 1
ATOM 2375 C C . VAL A 1 306 ? 10.462 -6.923 -17.744 1.00 95.56 306 VAL A C 1
ATOM 2377 O O . VAL A 1 306 ? 9.887 -6.639 -18.799 1.00 95.56 306 VAL A O 1
ATOM 2380 N N . SER A 1 307 ? 10.248 -8.050 -17.077 1.00 95.75 307 SER A N 1
ATOM 2381 C CA . SER A 1 307 ? 9.324 -9.098 -17.498 1.00 95.75 307 SER A CA 1
ATOM 2382 C C . SER A 1 307 ? 8.233 -9.329 -16.461 1.00 95.75 307 SER A C 1
ATOM 2384 O O . SER A 1 307 ? 8.355 -8.908 -15.314 1.00 95.75 307 SER A O 1
ATOM 2386 N N . LEU A 1 308 ? 7.170 -10.017 -16.857 1.00 96.25 308 LEU A N 1
ATOM 2387 C CA . LEU A 1 308 ? 6.090 -10.437 -15.977 1.00 96.25 308 LEU A CA 1
ATOM 2388 C C . LEU A 1 308 ? 6.263 -11.908 -15.601 1.00 96.25 308 LEU A C 1
ATOM 2390 O O . LEU A 1 308 ? 6.374 -12.773 -16.473 1.00 96.25 308 LEU A O 1
ATOM 2394 N N . LYS A 1 309 ? 6.276 -12.189 -14.296 1.00 95.25 309 LYS A N 1
ATOM 2395 C CA . LYS A 1 309 ? 6.249 -13.549 -13.738 1.00 95.25 309 LYS A CA 1
ATOM 2396 C C . LYS A 1 309 ? 5.261 -13.625 -12.583 1.00 95.25 309 LYS A C 1
ATOM 2398 O O . LYS A 1 309 ? 4.817 -12.604 -12.069 1.00 95.25 309 LYS A O 1
ATOM 2403 N N . ARG A 1 310 ? 4.923 -14.839 -12.154 1.00 93.44 310 ARG A N 1
ATOM 2404 C CA . ARG A 1 310 ? 4.134 -15.038 -10.935 1.00 93.44 310 ARG A CA 1
ATOM 2405 C C . ARG A 1 310 ? 4.911 -14.510 -9.724 1.00 93.44 310 ARG A C 1
ATOM 2407 O O . ARG A 1 310 ? 6.134 -14.636 -9.678 1.00 93.44 310 ARG A O 1
ATOM 2414 N N . LEU A 1 311 ? 4.198 -13.939 -8.754 1.00 90.38 311 LEU A N 1
ATOM 2415 C CA . LEU A 1 311 ? 4.792 -13.551 -7.476 1.00 90.38 311 LEU A CA 1
ATOM 2416 C C . LEU A 1 311 ? 5.365 -14.783 -6.763 1.00 90.38 311 LEU A C 1
ATOM 2418 O O . LEU A 1 311 ? 4.643 -15.749 -6.506 1.00 90.38 311 LEU A O 1
ATOM 2422 N N . GLU A 1 312 ? 6.642 -14.712 -6.411 1.00 89.69 312 GLU A N 1
ATOM 2423 C CA . GLU A 1 312 ? 7.352 -15.691 -5.597 1.00 89.69 312 GLU A CA 1
ATOM 2424 C C . GLU A 1 312 ? 7.844 -14.989 -4.327 1.00 89.69 312 GLU A C 1
ATOM 2426 O O . GLU A 1 312 ? 8.463 -13.923 -4.372 1.00 89.69 312 GLU A O 1
ATOM 2431 N N . GLN A 1 313 ? 7.520 -15.555 -3.163 1.00 81.56 313 GLN A N 1
ATOM 2432 C CA . GLN A 1 313 ? 7.814 -14.897 -1.893 1.00 81.56 313 GLN A CA 1
ATOM 2433 C C . GLN A 1 313 ? 9.320 -14.715 -1.690 1.00 81.56 313 GLN A C 1
ATOM 2435 O O . GLN A 1 313 ? 10.104 -15.652 -1.817 1.00 81.56 313 GLN A O 1
ATOM 2440 N N . GLY A 1 314 ? 9.706 -13.495 -1.315 1.00 81.38 314 GLY A N 1
ATOM 2441 C CA . GLY A 1 314 ? 11.065 -13.179 -0.887 1.00 81.38 314 GLY A CA 1
ATOM 2442 C C . GLY A 1 314 ? 12.084 -12.977 -2.007 1.00 81.38 314 GLY A C 1
ATOM 2443 O O . GLY A 1 314 ? 13.240 -12.731 -1.680 1.00 81.38 314 GLY A O 1
ATOM 2444 N N . LEU A 1 315 ? 11.701 -13.027 -3.289 1.00 91.38 315 LEU A N 1
ATOM 2445 C CA . LEU A 1 315 ? 12.643 -12.800 -4.388 1.00 91.38 315 LEU A CA 1
ATOM 2446 C C . LEU A 1 315 ? 13.032 -11.316 -4.531 1.00 91.38 315 LEU A C 1
ATOM 2448 O O . LEU A 1 315 ? 12.172 -10.503 -4.883 1.00 91.38 315 LEU A O 1
ATOM 2452 N N . PRO A 1 316 ? 14.322 -10.948 -4.377 1.00 91.19 316 PRO A N 1
ATOM 2453 C CA . PRO A 1 316 ? 14.772 -9.566 -4.576 1.00 91.19 316 PRO A CA 1
ATOM 2454 C C . PRO A 1 316 ? 14.556 -9.070 -6.013 1.00 91.19 316 PRO A C 1
ATOM 2456 O O . PRO A 1 316 ? 14.320 -7.891 -6.251 1.00 91.19 316 PRO A O 1
ATOM 2459 N N . SER A 1 317 ? 14.551 -9.981 -6.992 1.00 93.94 317 SER A N 1
ATOM 2460 C CA . SER A 1 317 ? 14.302 -9.658 -8.403 1.00 93.94 317 SER A CA 1
ATOM 2461 C C . SER A 1 317 ? 12.879 -9.168 -8.690 1.00 93.94 317 SER A C 1
ATOM 2463 O O . SER A 1 317 ? 12.619 -8.670 -9.786 1.00 93.94 317 SER A O 1
ATOM 2465 N N . GLN A 1 318 ? 11.967 -9.285 -7.722 1.00 95.38 318 GLN A N 1
ATOM 2466 C CA . GLN A 1 318 ? 10.577 -8.827 -7.802 1.00 95.38 318 GLN A CA 1
ATOM 2467 C C . GLN A 1 318 ? 10.295 -7.617 -6.904 1.00 95.38 318 GLN A C 1
ATOM 2469 O O . GLN A 1 318 ? 9.155 -7.151 -6.840 1.00 95.38 318 GLN A O 1
ATOM 2474 N N . LYS A 1 319 ? 11.317 -7.112 -6.206 1.00 94.31 319 LYS A N 1
ATOM 2475 C CA . LYS A 1 319 ? 11.196 -6.033 -5.232 1.00 94.31 319 LYS A CA 1
ATOM 2476 C C . LYS A 1 319 ? 11.827 -4.752 -5.755 1.00 94.31 319 LYS A C 1
ATOM 2478 O O . LYS A 1 319 ? 12.890 -4.757 -6.373 1.00 94.31 319 LYS A O 1
ATOM 2483 N N . TRP A 1 320 ? 11.138 -3.650 -5.508 1.00 94.06 320 TRP A N 1
ATOM 2484 C CA . TRP A 1 320 ? 11.378 -2.358 -6.126 1.00 94.06 320 TRP A CA 1
ATOM 2485 C C . TRP A 1 320 ? 11.392 -1.264 -5.069 1.00 94.06 320 TRP A C 1
ATOM 2487 O O . TRP A 1 320 ? 10.557 -1.254 -4.169 1.00 94.06 320 TRP A O 1
ATOM 2497 N N . LYS A 1 321 ? 12.315 -0.320 -5.197 1.00 92.31 321 LYS A N 1
ATOM 2498 C CA . LYS A 1 321 ? 12.437 0.845 -4.329 1.00 92.31 321 LYS A CA 1
ATOM 2499 C C . LYS A 1 321 ? 12.106 2.106 -5.115 1.00 92.31 321 LYS A C 1
ATOM 2501 O O . LYS A 1 321 ? 12.596 2.287 -6.228 1.00 92.31 321 LYS A O 1
ATOM 2506 N N . PHE A 1 322 ? 11.329 2.993 -4.503 1.00 91.19 322 PHE A N 1
ATOM 2507 C CA . PHE A 1 322 ? 10.969 4.296 -5.056 1.00 91.19 322 PHE A CA 1
ATOM 2508 C C . PHE A 1 322 ? 11.683 5.392 -4.266 1.00 91.19 322 PHE A C 1
ATOM 2510 O O . PHE A 1 322 ? 11.393 5.605 -3.092 1.00 91.19 322 PHE A O 1
ATOM 2517 N N . VAL A 1 323 ? 12.620 6.095 -4.902 1.00 88.38 323 VAL A N 1
ATOM 2518 C CA . VAL A 1 323 ? 13.352 7.211 -4.288 1.00 88.38 323 VAL A CA 1
ATOM 2519 C C . VAL A 1 323 ? 12.862 8.518 -4.909 1.00 88.38 323 VAL A C 1
ATOM 2521 O O . VAL A 1 323 ? 13.081 8.715 -6.106 1.00 88.38 323 VAL A O 1
ATOM 2524 N N . PRO A 1 324 ? 12.192 9.404 -4.146 1.00 87.62 324 PRO A N 1
ATOM 2525 C CA . PRO A 1 324 ? 11.709 10.675 -4.671 1.00 87.62 324 PRO A CA 1
ATOM 2526 C C . PRO A 1 324 ? 12.851 11.511 -5.250 1.00 87.62 324 PRO A C 1
ATOM 2528 O O . PRO A 1 324 ? 13.896 11.669 -4.618 1.00 87.62 324 PRO A O 1
ATOM 2531 N N . VAL A 1 325 ? 12.631 12.088 -6.429 1.00 83.75 325 VAL A N 1
ATOM 2532 C CA . VAL A 1 325 ? 13.511 13.108 -7.000 1.00 83.75 325 VAL A CA 1
ATOM 2533 C C . VAL A 1 325 ? 13.041 14.466 -6.478 1.00 83.75 325 VAL A C 1
ATOM 2535 O O . VAL A 1 325 ? 11.895 14.838 -6.743 1.00 83.75 325 VAL A O 1
ATOM 2538 N N . PRO A 1 326 ? 13.873 15.219 -5.734 1.00 73.50 326 PRO A N 1
ATOM 2539 C CA . PRO A 1 326 ? 13.503 16.553 -5.285 1.00 73.50 326 PRO A CA 1
ATOM 2540 C C . PRO A 1 326 ? 13.210 17.449 -6.490 1.00 73.50 326 PRO A C 1
ATOM 2542 O O . PRO A 1 326 ? 14.016 17.537 -7.418 1.00 73.50 326 PRO A O 1
ATOM 2545 N N . LEU A 1 327 ? 12.061 18.122 -6.474 1.00 60.31 327 LEU A N 1
ATOM 2546 C CA . LEU A 1 327 ? 11.821 19.248 -7.367 1.00 60.31 327 LEU A CA 1
ATOM 2547 C C . LEU A 1 327 ? 12.621 20.427 -6.800 1.00 60.31 327 LEU A C 1
ATOM 2549 O O . LEU A 1 327 ? 12.294 20.913 -5.716 1.00 60.31 327 LEU A O 1
ATOM 2553 N N . ASN A 1 328 ? 13.701 20.811 -7.482 1.00 50.41 328 ASN A N 1
ATOM 2554 C CA . ASN A 1 328 ? 14.422 22.055 -7.193 1.00 50.41 328 ASN A CA 1
ATOM 2555 C C . ASN A 1 328 ? 13.612 23.272 -7.644 1.00 50.41 328 ASN A C 1
ATOM 2557 O O . ASN A 1 328 ? 12.961 23.175 -8.710 1.00 50.41 328 ASN A O 1
#

Sequence (328 aa):
MFSKIITFGLETLALVHAAPSFQVPMVSCNVNIGASGTLAHLLPDIPSGNYHVYNEAWGSAQLRSHSTTEPIFVSLTRESVGPFGMWKIEPQDDTNEKYAISNIGLGVPVHNSGNLIFPGEPGEAFAIERAGQDDNKQDVFTIKVPSVNKVWTVDTNTVRSNVSLKEELGLPSQKWKFVPVPLIPSGTYHVYNEAWGSLQLRSYSNKEPIFISDTVESPGNLSMASATFHWKIEPHGNSNEYTISNLGLEVPVHKISNLIFTGQSDERFAIEYAGQDVSKEDVFTIKVSSENSVWTVDTNTVRSNVSLKRLEQGLPSQKWKFVPVPLN

Foldseek 3Di:
DDDDDDDDDDDDDDDDDDDDDDDDDPPPPPPDPDDDDPPPPPFPQPDFFKWFKAQQLAGTWFDPDLDQVDFIKGANDCPPCAQRRMWTWAQPDPVSQWIFIARQQNRFTWEDDDFFITGDHDYGTWGWGFLAADPVRATKTWTADVVVRWTFFFDNPDNMTTTTTDHDDSDSRRIMGTHFDANDDWAKWFKAQQLAATWFDPDLDQPDFIWHANDDDDQDDPDLVCLRRIWTWADDPRHLKTFIAGSNNRFTWDDDPFFITGDHDPWIWRWGWQHADPVRATKTWTHGPVDQWTFFFDSVDHGTTTTTDHDDRPDSRRIMHTGHRDDD

Organism: NCBI:txid230809

pLDDT: mean 77.73, std 21.16, range [23.89, 97.0]

Radius of gyration: 27.39 Å; chains: 1; bounding box: 71×82×61 Å